Protein 4F82 (pdb70)

B-factor: mean 14.35, std 8.06, range [0.96, 52.45]

Foldseek 3Di:
DDDADDFFDFQDKDKWWAADCDDDPPDDHGIDIDIPLVVCPPFKEKEWEAFDQPDPCCQPFAVLLQLVCQVVVVVVRHPAYEYEKLQHNVSLVVSCVVNVCPPRYTYIHPVVCGSQVVNVFWDAPVVVPRGIMGFTWMFIDDNSGTNDIGTDDPPDDDQHHPVNVSVPDDD/DAADFQDFQDKDKKWAADCDDDPVDDHGIDIDIPLVVPAQFKEKEWEAFDQPDPCVLPFAVLLQQVCQVVVVVVGHDAYEYEKLCHNVRLVVSCVVNVCPPRYTYIHPVVCGSQVVNVFWDAPVVVVRGIMGFTWMFIADNSGTNDIGTDDPPDDDQHGPVNVSVPDDD

Nearest PDB structures (foldseek):
  4f82-assembly1_B  TM=1.006E+00  e=8.987E-39  Burkholderia cenocepacia J2315
  1tp9-assembly4_D  TM=9.580E-01  e=1.481E-22  Populus trichocarpa
  3uma-assembly3_C  TM=9.576E-01  e=1.018E-19  Sinorhizobium meliloti
  2wfc-assembly1_D  TM=9.603E-01  e=5.384E-19  Arenicola marina
  2pwj-assembly2_B  TM=9.278E-01  e=1.412E-17  unclassified

CATH classification: 3.40.30.10

Sequence (340 aa):
HHHMIQVGDALPDAQLFEFIDDAREGCTLGPNACSSVRDQVAGKRVVIFGLPGAFTPTCSAQHVPGYVEHAEQLRAAGIDEIWCVSVNDAFVMGAWGRDLHTAGKVRMMADGSAAFTHALGLTQDLSARGMGIRSLRYAMVIIDGGVVKTLAVEAPGKFEVSDAASVLATLTSHMIQVGDALPDAQLFEFIDDAREGCTLGPNACSVRRDQVAGKRVVIFGLPGAFTPTCSAQHVPGYVEHAEQLRAAGIDEIWCVSVNDAFVMGAWGRDLHTAGKVRMMADGSAAFTHALGLTQDLSARGMGIRSLRYAMVIIDGGVVKTLAVEAPGKFEVSDAASVLATLTS

Solvent-accessible surface area: 14561 Å² total; per-residue (Å²): 134,115,150,88,12,116,92,51,50,64,1,34,82,16,102,0,23,22,50,7,89,70,95,121,109,90,46,97,125,6,46,25,53,21,29,1,94,109,48,2,66,84,52,46,0,0,0,0,0,0,15,0,0,32,12,84,54,1,25,81,104,1,0,28,17,0,28,132,41,1,79,94,0,124,96,56,39,2,68,35,4,0,0,0,0,13,10,1,4,42,0,0,10,9,3,4,127,93,35,141,6,91,79,95,5,50,12,0,1,2,11,36,6,51,0,0,65,33,0,17,0,41,35,95,13,47,92,140,7,7,6,78,16,0,19,30,0,3,1,4,0,48,62,6,44,1,105,43,42,24,45,7,60,102,85,128,51,77,65,0,33,2,54,33,8,52,86,79,37,97,171,141,93,15,118,95,52,53,66,1,32,78,17,96,0,22,23,47,7,81,77,96,130,105,92,42,93,134,7,49,24,56,24,29,0,96,105,47,1,64,84,54,49,0,0,0,0,0,0,16,0,0,33,13,84,50,1,24,77,106,1,0,30,18,0,24,131,40,0,139,92,0,86,94,58,38,3,80,37,2,0,0,0,0,13,9,2,4,38,0,0,6,8,3,6,117,90,39,145,5,89,75,85,5,51,11,0,2,3,13,38,13,51,0,0,135,53,0,25,0,43,34,97,14,48,93,142,6,10,8,89,14,0,22,30,0,3,0,7,0,49,57,3,45,1,104,50,44,28,46,7,59,101,82,111,51,127,62,0,32,2,52,37,8,49,81,83,37,97,170

Secondary structure (DSSP, 8-state):
--PPP-TTPBPPP-EEEEEE-S--TT--SEEEEEEHHHHHTT-EEEEEEES-TT-HHIIIIIHHHHHHHHHHHHHTT--EEEEEESS-HHHHHHHHHHTT-TTTSEEEE-TT-HHHHHHT-EEE-GGGT--EEEPPEEEEEETTEEEEEEEPPTT--SSSSHHHHHHT---/----TTPBPPP-EEEEEE-S--TT--SEEEEEEHHHHHTT-EEEEEEES-TT-HHIIIIIHHHHHHHHHHHHHTT--EEEEEESS-HHHHHHHHHHHT-TTT-EEEE-TT-HHHHHTT-EEE-GGGT--EEEPPEEEEEETTEEEEEEEPPTT--SSSSHHHHHHT---

Structure (mmCIF, N/CA/C/O backbone):
data_4F82
#
_entry.id   4F82
#
_cell.length_a   37.650
_cell.length_b   61.970
_cell.length_c   69.810
_cell.angle_alpha   90.000
_cell.angle_beta   98.850
_cell.angle_gamma   90.000
#
_symmetry.space_group_name_H-M   'P 1 21 1'
#
loop_
_entity.id
_entity.type
_entity.pdbx_description
1 polymer 'Thioredoxin Reductase'
2 water water
#
loop_
_atom_site.group_PDB
_atom_site.id
_atom_site.type_symbol
_atom_site.label_atom_id
_atom_site.label_alt_id
_atom_site.label_comp_id
_atom_site.label_asym_id
_atom_site.label_entity_id
_atom_site.label_seq_id
_atom_site.pdbx_PDB_ins_code
_atom_site.Cartn_x
_atom_site.Cartn_y
_atom_site.Cartn_z
_atom_site.occupancy
_atom_site.B_iso_or_equiv
_atom_site.auth_seq_id
_atom_site.auth_comp_id
_atom_site.auth_asym_id
_atom_site.auth_atom_id
_atom_site.pdbx_PDB_model_num
ATOM 1 N N . HIS A 1 6 ? 14.145 0.711 -16.557 1.00 33.41 -2 HIS A N 1
ATOM 2 C CA . HIS A 1 6 ? 14.198 1.576 -17.744 1.00 36.19 -2 HIS A CA 1
ATOM 3 C C . HIS A 1 6 ? 14.472 3.061 -17.420 1.00 34.54 -2 HIS A C 1
ATOM 4 O O . HIS A 1 6 ? 15.414 3.631 -17.967 1.00 35.03 -2 HIS A O 1
ATOM 6 N N . HIS A 1 7 ? 13.660 3.689 -16.562 1.00 19.57 -1 HIS A N 1
ATOM 7 C CA . HIS A 1 7 ? 13.980 5.040 -16.048 1.00 21.46 -1 HIS A CA 1
ATOM 8 C C . HIS A 1 7 ? 14.280 5.039 -14.557 1.00 20.83 -1 HIS A C 1
ATOM 9 O O . HIS A 1 7 ? 13.702 4.240 -13.810 1.00 20.08 -1 HIS A O 1
ATOM 16 N N . HIS A 1 8 ? 15.145 5.948 -14.107 1.00 14.14 0 HIS A N 1
ATOM 17 C CA . HIS A 1 8 ? 15.407 6.032 -12.681 1.00 12.58 0 HIS A CA 1
ATOM 18 C C . HIS A 1 8 ? 14.129 6.528 -11.992 1.00 11.87 0 HIS A C 1
ATOM 19 O O . HIS A 1 8 ? 13.281 7.172 -12.627 1.00 12.38 0 HIS A O 1
ATOM 26 N N . MET A 1 9 ? 13.990 6.217 -10.708 1.00 11.25 1 MET A N 1
ATOM 27 C CA . MET A 1 9 ? 12.788 6.559 -9.963 1.00 11.17 1 MET A CA 1
ATOM 28 C C . MET A 1 9 ? 12.647 8.060 -9.701 1.00 10.69 1 MET A C 1
ATOM 29 O O . MET A 1 9 ? 13.606 8.724 -9.308 1.00 12.63 1 MET A O 1
ATOM 34 N N . ILE A 1 10 ? 11.431 8.577 -9.900 1.00 16.34 2 ILE A N 1
ATOM 35 C CA . ILE A 1 10 ? 11.134 9.983 -9.654 1.00 11.42 2 ILE A CA 1
ATOM 36 C C . ILE A 1 10 ? 11.442 10.308 -8.199 1.00 11.09 2 ILE A C 1
ATOM 37 O O . ILE A 1 10 ? 11.428 9.417 -7.345 1.00 11.21 2 ILE A O 1
ATOM 42 N N . GLN A 1 11 ? 11.750 11.574 -7.927 1.00 10.42 3 GLN A N 1
ATOM 43 C CA . GLN A 1 11 ? 12.114 12.046 -6.579 1.00 12.37 3 GLN A CA 1
ATOM 44 C C . GLN A 1 11 ? 11.377 13.325 -6.219 1.00 14.56 3 GLN A C 1
ATOM 45 O O . GLN A 1 11 ? 10.926 14.052 -7.096 1.00 9.52 3 GLN A O 1
ATOM 51 N N . VAL A 1 12 ? 11.263 13.591 -4.919 1.00 14.42 4 VAL A N 1
ATOM 52 C CA . VAL A 1 12 ? 10.740 14.862 -4.441 1.00 15.51 4 VAL A CA 1
ATOM 53 C C . VAL A 1 12 ? 11.502 15.995 -5.150 1.00 15.73 4 VAL A C 1
ATOM 54 O O . VAL A 1 12 ? 12.728 15.925 -5.294 1.00 10.85 4 VAL A O 1
ATOM 58 N N . GLY A 1 13 ? 10.772 16.995 -5.648 1.00 16.98 5 GLY A N 1
ATOM 59 C CA . GLY A 1 13 ? 11.388 18.136 -6.298 1.00 13.50 5 GLY A CA 1
ATOM 60 C C . GLY A 1 13 ? 11.414 18.028 -7.819 1.00 10.69 5 GLY A C 1
ATOM 61 O O . GLY A 1 13 ? 11.610 19.016 -8.498 1.00 11.43 5 GLY A O 1
ATOM 62 N N . ASP A 1 14 ? 11.219 16.835 -8.350 1.00 10.27 6 ASP A N 1
ATOM 63 C CA . ASP A 1 14 ? 11.251 16.613 -9.806 1.00 10.26 6 ASP A CA 1
ATOM 64 C C . ASP A 1 14 ? 10.000 17.177 -10.458 1.00 12.49 6 ASP A C 1
ATOM 65 O O . ASP A 1 14 ? 8.928 17.133 -9.869 1.00 9.42 6 ASP A O 1
ATOM 70 N N . ALA A 1 15 ? 10.127 17.676 -11.686 1.00 12.78 7 ALA A N 1
ATOM 71 C CA . ALA A 1 15 ? 8.952 17.934 -12.526 1.00 16.13 7 ALA A CA 1
ATOM 72 C C . ALA A 1 15 ? 8.250 16.614 -12.871 1.00 13.93 7 ALA A C 1
ATOM 73 O O . ALA A 1 15 ? 8.900 15.622 -13.213 1.00 14.84 7 ALA A O 1
ATOM 75 N N . LEU A 1 16 ? 6.924 16.584 -12.791 1.00 13.14 8 LEU A N 1
ATOM 76 C CA . LEU A 1 16 ? 6.168 15.412 -13.240 1.00 14.08 8 LEU A CA 1
ATOM 77 C C . LEU A 1 16 ? 6.348 15.223 -14.764 1.00 13.68 8 LEU A C 1
ATOM 78 O O . LEU A 1 16 ? 6.184 16.184 -15.536 1.00 16.14 8 LEU A O 1
ATOM 83 N N . PRO A 1 17 ? 6.730 14.010 -15.213 1.00 13.86 9 PRO A N 1
ATOM 84 C CA . PRO A 1 17 ? 6.848 13.794 -16.668 1.00 14.86 9 PRO A CA 1
ATOM 85 C C . PRO A 1 17 ? 5.491 13.791 -17.363 1.00 15.37 9 PRO A C 1
ATOM 86 O O . PRO A 1 17 ? 4.460 13.501 -16.722 1.00 12.40 9 PRO A O 1
ATOM 90 N N . ASP A 1 18 ? 5.467 14.156 -18.644 1.00 14.97 10 ASP A N 1
ATOM 91 C CA . ASP A 1 18 ? 4.204 14.096 -19.381 1.00 15.92 10 ASP A CA 1
ATOM 92 C C . ASP A 1 18 ? 3.998 12.651 -19.781 1.00 14.20 10 ASP A C 1
ATOM 93 O O . ASP A 1 18 ? 4.976 11.899 -19.871 1.00 10.74 10 ASP A O 1
ATOM 98 N N . ALA A 1 19 ? 2.733 12.281 -19.991 1.00 9.23 11 ALA A N 1
ATOM 99 C CA . ALA A 1 19 ? 2.338 10.988 -20.569 1.00 7.88 11 ALA A CA 1
ATOM 100 C C . ALA A 1 19 ? 0.897 11.100 -21.008 1.00 6.69 11 ALA A C 1
ATOM 101 O O . ALA A 1 19 ? 0.200 12.050 -20.632 1.00 8.20 11 ALA A O 1
ATOM 103 N N . GLN A 1 20 ? 0.430 10.146 -21.819 1.00 6.52 12 GLN A N 1
ATOM 104 C CA . GLN A 1 20 ? -0.969 10.146 -22.183 1.00 7.85 12 GLN A CA 1
ATOM 105 C C . GLN A 1 20 ? -1.733 9.128 -21.340 1.00 9.30 12 GLN A C 1
ATOM 106 O O . GLN A 1 20 ? -1.432 7.934 -21.347 1.00 10.70 12 GLN A O 1
ATOM 112 N N . LEU A 1 21 ? -2.737 9.615 -20.620 1.00 6.69 13 LEU A N 1
ATOM 113 C CA . LEU A 1 21 ? -3.586 8.754 -19.811 1.00 5.70 13 LEU A CA 1
ATOM 114 C C . LEU A 1 21 ? -4.981 8.805 -20.421 1.00 7.41 13 LEU A C 1
ATOM 115 O O . LEU A 1 21 ? -5.274 9.687 -21.222 1.00 13.09 13 LEU A O 1
ATOM 120 N N . PHE A 1 22 ? -5.825 7.855 -20.054 1.00 7.39 14 PHE A N 1
ATOM 121 C CA . PHE A 1 22 ? -7.229 7.860 -20.454 1.00 7.07 14 PHE A CA 1
ATOM 122 C C . PHE A 1 22 ? -8.150 7.767 -19.229 1.00 6.57 14 PHE A C 1
ATOM 123 O O . PHE A 1 22 ? -7.922 6.971 -18.288 1.00 5.73 14 PHE A O 1
ATOM 131 N N . GLU A 1 23 ? -9.231 8.539 -19.264 1.00 8.71 15 GLU A N 1
ATOM 132 C CA . GLU A 1 23 ? -10.297 8.427 -18.252 1.00 8.00 15 GLU A CA 1
ATOM 133 C C . GLU A 1 23 ? -11.619 8.131 -18.932 1.00 12.09 15 GLU A C 1
ATOM 134 O O . GLU A 1 23 ? -11.989 8.776 -19.929 1.00 7.25 15 GLU A O 1
ATOM 140 N N . PHE A 1 24 ? -12.333 7.135 -18.404 1.00 10.76 16 PHE A N 1
ATOM 141 C CA . PHE A 1 24 ? -13.597 6.733 -19.000 1.00 12.65 16 PHE A CA 1
ATOM 142 C C . PHE A 1 24 ? -14.655 7.713 -18.517 1.00 12.23 16 PHE A C 1
ATOM 143 O O . PHE A 1 24 ? -14.803 7.901 -17.306 1.00 8.14 16 PHE A O 1
ATOM 151 N N . ILE A 1 25 ? -15.367 8.358 -19.445 1.00 8.51 17 ILE A N 1
ATOM 152 C CA . ILE A 1 25 ? -16.327 9.388 -19.086 1.00 17.88 17 ILE A CA 1
ATOM 153 C C . ILE A 1 25 ? -17.718 8.930 -19.529 1.00 18.66 17 ILE A C 1
ATOM 154 O O . ILE A 1 25 ? -17.945 8.754 -20.723 1.00 22.43 17 ILE A O 1
ATOM 159 N N . ASP A 1 26 ? -18.650 8.729 -18.606 1.00 24.62 18 ASP A N 1
ATOM 160 C CA . ASP A 1 26 ? -19.933 8.144 -19.009 1.00 29.00 18 ASP A CA 1
ATOM 161 C C . ASP A 1 26 ? -21.089 9.152 -19.134 1.00 34.94 18 ASP A C 1
ATOM 162 O O . ASP A 1 26 ? -22.085 8.879 -19.798 1.00 38.78 18 ASP A O 1
ATOM 167 N N . ASP A 1 27 ? -20.969 10.302 -18.484 1.00 35.22 19 ASP A N 1
ATOM 168 C CA . ASP A 1 27 ? -21.959 11.360 -18.667 1.00 37.46 19 ASP A CA 1
ATOM 169 C C . ASP A 1 27 ? -21.541 12.175 -19.896 1.00 38.65 19 ASP A C 1
ATOM 170 O O . ASP A 1 27 ? -20.390 12.107 -20.335 1.00 37.82 19 ASP A O 1
ATOM 175 N N . ALA A 1 28 ? -22.470 12.912 -20.488 1.00 37.64 20 ALA A N 1
ATOM 176 C CA . ALA A 1 28 ? -22.082 13.810 -21.553 1.00 34.68 20 ALA A CA 1
ATOM 177 C C . ALA A 1 28 ? -21.432 15.014 -20.885 1.00 32.74 20 ALA A C 1
ATOM 178 O O . ALA A 1 28 ? -21.945 15.509 -19.884 1.00 39.18 20 ALA A O 1
ATOM 180 N N . ARG A 1 29 ? -20.291 15.460 -21.401 1.00 26.04 21 ARG A N 1
ATOM 181 C CA . ARG A 1 29 ? -19.729 16.756 -20.986 1.00 31.08 21 ARG A CA 1
ATOM 182 C C . ARG A 1 29 ? -18.932 17.450 -22.094 1.00 29.44 21 ARG A C 1
ATOM 183 O O . ARG A 1 29 ? -18.293 16.799 -22.920 1.00 20.59 21 ARG A O 1
ATOM 191 N N . GLU A 1 30 ? -18.994 18.780 -22.135 1.00 33.07 22 GLU A N 1
ATOM 192 C CA . GLU A 1 30 ? -18.313 19.534 -23.188 1.00 28.39 22 GLU A CA 1
ATOM 193 C C . GLU A 1 30 ? -16.806 19.222 -23.195 1.00 27.83 22 GLU A C 1
ATOM 194 O O . GLU A 1 30 ? -16.173 19.060 -22.140 1.00 29.49 22 GLU A O 1
ATOM 196 N N . GLY A 1 31 ? -16.239 19.109 -24.392 1.00 24.88 23 GLY A N 1
ATOM 197 C CA . GLY A 1 31 ? -14.829 18.812 -24.520 1.00 19.95 23 GLY A CA 1
ATOM 198 C C . GLY A 1 31 ? -14.560 17.333 -24.401 1.00 17.14 23 GLY A C 1
ATOM 199 O O . GLY A 1 31 ? -13.423 16.916 -24.603 1.00 18.40 23 GLY A O 1
ATOM 200 N N . CYS A 1 32 ? -15.586 16.546 -24.053 1.00 17.45 24 CYS A N 1
ATOM 201 C CA . CYS A 1 32 ? -15.423 15.085 -23.925 1.00 16.37 24 CYS A CA 1
ATOM 202 C C . CYS A 1 32 ? -16.360 14.271 -24.789 1.00 15.98 24 CYS A C 1
ATOM 203 O O . CYS A 1 32 ? -17.410 14.739 -25.217 1.00 27.63 24 CYS A O 1
ATOM 206 N N . THR A 1 33 ? -15.990 13.016 -24.985 1.00 12.65 25 THR A N 1
ATOM 207 C CA . THR A 1 33 ? -16.845 12.057 -25.662 1.00 12.88 25 THR A CA 1
ATOM 208 C C . THR A 1 33 ? -17.206 10.918 -24.691 1.00 12.22 25 THR A C 1
ATOM 209 O O . THR A 1 33 ? -16.625 10.816 -23.595 1.00 12.00 25 THR A O 1
ATOM 213 N N . LEU A 1 34 ? -18.151 10.058 -25.069 1.00 12.45 26 LEU A N 1
ATOM 214 C CA . LEU A 1 34 ? -18.540 8.978 -24.164 1.00 14.30 26 LEU A CA 1
ATOM 215 C C . LEU A 1 34 ? -17.515 7.856 -24.224 1.00 12.91 26 LEU A C 1
ATOM 216 O O . LEU A 1 34 ? -17.062 7.453 -25.312 1.00 16.32 26 LEU A O 1
ATOM 221 N N . GLY A 1 35 ? -17.111 7.379 -23.057 1.00 13.21 27 GLY A N 1
ATOM 222 C CA . GLY A 1 35 ? -16.113 6.327 -22.983 1.00 13.57 27 GLY A CA 1
ATOM 223 C C . GLY A 1 35 ? -14.743 6.906 -22.723 1.00 10.90 27 GLY A C 1
ATOM 224 O O . GLY A 1 35 ? -14.619 7.953 -22.057 1.00 14.20 27 GLY A O 1
ATOM 225 N N . PRO A 1 36 ? -13.703 6.237 -23.239 1.00 9.85 28 PRO A N 1
ATOM 226 C CA . PRO A 1 36 ? -12.324 6.643 -22.952 1.00 10.43 28 PRO A CA 1
ATOM 227 C C . PRO A 1 36 ? -11.947 7.992 -23.582 1.00 10.60 28 PRO A C 1
ATOM 228 O O . PRO A 1 36 ? -12.234 8.263 -24.758 1.00 10.12 28 PRO A O 1
ATOM 232 N N . ASN A 1 37 ? -11.361 8.860 -22.766 1.00 11.71 29 ASN A N 1
ATOM 233 C CA . ASN A 1 37 ? -10.878 10.151 -23.230 1.00 11.59 29 ASN A CA 1
ATOM 234 C C . ASN A 1 37 ? -9.387 10.271 -22.936 1.00 9.45 29 ASN A C 1
ATOM 235 O O . ASN A 1 37 ? -8.970 10.122 -21.790 1.00 9.87 29 ASN A O 1
ATOM 240 N N . ALA A 1 38 ? -8.580 10.572 -23.950 1.00 9.86 30 ALA A N 1
ATOM 241 C CA . ALA A 1 38 ? -7.130 10.738 -23.741 1.00 9.72 30 ALA A CA 1
ATOM 242 C C . ALA A 1 38 ? -6.867 12.093 -23.103 1.00 12.47 30 ALA A C 1
ATOM 243 O O . ALA A 1 38 ? -7.552 13.053 -23.415 1.00 12.71 30 ALA A O 1
ATOM 245 N N . CYS A 1 39 ? -5.868 12.185 -22.228 1.00 13.38 31 CYS A N 1
ATOM 246 C CA . CYS A 1 39 ? -5.493 13.488 -21.712 1.00 17.77 31 CYS A CA 1
ATOM 247 C C . CYS A 1 39 ? -4.031 13.454 -21.314 1.00 16.07 31 CYS A C 1
ATOM 248 O O . CYS A 1 39 ? -3.493 12.399 -21.007 1.00 16.61 31 CYS A O 1
ATOM 251 N N . SER A 1 40 ? -3.415 14.632 -21.348 1.00 12.82 32 SER A N 1
ATOM 252 C CA A SER A 1 40 ? -1.991 14.815 -21.055 0.73 13.05 32 SER A CA 1
ATOM 253 C CA B SER A 1 40 ? -1.999 14.779 -21.054 0.27 12.97 32 SER A CA 1
ATOM 254 C C . SER A 1 40 ? -1.819 14.996 -19.554 1.00 12.27 32 SER A C 1
ATOM 255 O O . SER A 1 40 ? -2.561 15.758 -18.939 1.00 12.67 32 SER A O 1
ATOM 260 N N . VAL A 1 41 ? -0.851 14.302 -18.959 1.00 11.54 33 VAL A N 1
ATOM 261 C CA . VAL A 1 41 ? -0.598 14.460 -17.521 1.00 11.40 33 VAL A CA 1
ATOM 262 C C . VAL A 1 41 ? -0.238 15.922 -17.179 1.00 12.25 33 VAL A C 1
ATOM 263 O O . VAL A 1 41 ? -0.791 16.515 -16.241 1.00 11.75 33 VAL A O 1
ATOM 267 N N . ARG A 1 42 ? 0.696 16.507 -17.922 1.00 9.91 34 ARG A N 1
ATOM 268 C CA . ARG A 1 42 ? 1.148 17.825 -17.552 1.00 12.89 34 ARG A CA 1
ATOM 269 C C . ARG A 1 42 ? 0.022 18.816 -17.807 1.00 10.73 34 ARG A C 1
ATOM 270 O O . ARG A 1 42 ? -0.235 19.681 -16.965 1.00 13.89 34 ARG A O 1
ATOM 278 N N . ASP A 1 43 ? -0.705 18.652 -18.910 1.00 10.94 35 ASP A N 1
ATOM 279 C CA . ASP A 1 43 ? -1.878 19.515 -19.154 1.00 21.78 35 ASP A CA 1
ATOM 280 C C . ASP A 1 43 ? -2.966 19.489 -18.060 1.00 16.63 35 ASP A C 1
ATOM 281 O O . ASP A 1 43 ? -3.537 20.525 -17.729 1.00 15.47 35 ASP A O 1
ATOM 286 N N . GLN A 1 44 ? -3.236 18.313 -17.512 1.00 10.16 36 GLN A N 1
ATOM 287 C CA . GLN A 1 44 ? -4.261 18.119 -16.487 1.00 16.01 36 GLN A CA 1
ATOM 288 C C . GLN A 1 44 ? -3.819 18.507 -15.069 1.00 14.71 36 GLN A C 1
ATOM 289 O O . GLN A 1 44 ? -4.678 18.689 -14.212 1.00 13.91 36 GLN A O 1
ATOM 295 N N . VAL A 1 45 ? -2.514 18.566 -14.800 1.00 9.56 37 VAL A N 1
ATOM 296 C CA . VAL A 1 45 ? -2.035 19.020 -13.485 1.00 9.48 37 VAL A CA 1
ATOM 297 C C . VAL A 1 45 ? -1.679 20.490 -13.516 1.00 16.51 37 VAL A C 1
ATOM 298 O O . VAL A 1 45 ? -1.482 21.117 -12.457 1.00 17.50 37 VAL A O 1
ATOM 302 N N . ALA A 1 46 ? -1.624 21.075 -14.711 1.00 10.75 38 ALA A N 1
ATOM 303 C CA . ALA A 1 46 ? -1.287 22.500 -14.772 1.00 11.53 38 ALA A CA 1
ATOM 304 C C . ALA A 1 46 ? -2.230 23.352 -13.921 1.00 15.20 38 ALA A C 1
ATOM 305 O O . ALA A 1 46 ? -3.461 23.280 -14.072 1.00 15.30 38 ALA A O 1
ATOM 307 N N . GLY A 1 47 ? -1.635 24.124 -13.006 1.00 13.07 39 GLY A N 1
ATOM 308 C CA . GLY A 1 47 ? -2.344 25.082 -12.177 1.00 13.12 39 GLY A CA 1
ATOM 309 C C . GLY A 1 47 ? -3.196 24.463 -11.082 1.00 14.07 39 GLY A C 1
ATOM 310 O O . GLY A 1 47 ? -4.054 25.162 -10.515 1.00 16.11 39 GLY A O 1
ATOM 311 N N . LYS A 1 48 ? -2.962 23.180 -10.783 1.00 12.30 40 LYS A N 1
ATOM 312 C CA . LYS A 1 48 ? -3.708 22.465 -9.754 1.00 10.54 40 LYS A CA 1
ATOM 313 C C . LYS A 1 48 ? -2.823 21.891 -8.677 1.00 11.66 40 LYS A C 1
ATOM 314 O O . LYS A 1 48 ? -1.601 21.712 -8.872 1.00 10.96 40 LYS A O 1
ATOM 320 N N . ARG A 1 49 ? -3.443 21.583 -7.540 1.00 9.89 41 ARG A N 1
ATOM 321 C CA . ARG A 1 49 ? -2.772 20.812 -6.526 1.00 9.47 41 ARG A CA 1
ATOM 322 C C . ARG A 1 49 ? -3.453 19.421 -6.519 1.00 8.86 41 ARG A C 1
ATOM 323 O O . ARG A 1 49 ? -4.651 19.324 -6.263 1.00 8.87 41 ARG A O 1
ATOM 331 N N . VAL A 1 50 ? -2.683 18.371 -6.842 1.00 8.42 42 VAL A N 1
ATOM 332 C CA . VAL A 1 50 ? -3.223 17.036 -7.182 1.00 7.92 42 VAL A CA 1
ATOM 333 C C . VAL A 1 50 ? -2.577 15.928 -6.343 1.00 18.71 42 VAL A C 1
ATOM 334 O O . VAL A 1 50 ? -1.364 15.850 -6.257 1.00 7.54 42 VAL A O 1
ATOM 338 N N . VAL A 1 51 ? -3.382 15.077 -5.725 1.00 7.26 43 VAL A N 1
ATOM 339 C CA . VAL A 1 51 ? -2.848 13.855 -5.142 1.00 6.92 43 VAL A CA 1
ATOM 340 C C . VAL A 1 51 ? -2.971 12.747 -6.164 1.00 6.61 43 VAL A C 1
ATOM 341 O O . VAL A 1 51 ? -4.067 12.509 -6.678 1.00 11.52 43 VAL A O 1
ATOM 345 N N . ILE A 1 52 ? -1.866 12.066 -6.462 1.00 6.48 44 ILE A N 1
ATOM 346 C CA . ILE A 1 52 ? -1.908 10.884 -7.326 1.00 7.86 44 ILE A CA 1
ATOM 347 C C . ILE A 1 52 ? -1.495 9.670 -6.530 1.00 6.91 44 ILE A C 1
ATOM 348 O O . ILE A 1 52 ? -0.397 9.668 -5.947 1.00 8.57 44 ILE A O 1
ATOM 353 N N . PHE A 1 53 ? -2.364 8.649 -6.461 1.00 5.85 45 PHE A N 1
ATOM 354 C CA . PHE A 1 53 ? -1.921 7.383 -5.873 1.00 5.75 45 PHE A CA 1
ATOM 355 C C . PHE A 1 53 ? -1.986 6.311 -6.978 1.00 6.97 45 PHE A C 1
ATOM 356 O O . PHE A 1 53 ? -2.962 6.238 -7.734 1.00 6.55 45 PHE A O 1
ATOM 364 N N . GLY A 1 54 ? -0.884 5.585 -7.140 1.00 8.13 46 GLY A N 1
ATOM 365 C CA . GLY A 1 54 ? -0.809 4.531 -8.118 1.00 10.02 46 GLY A CA 1
ATOM 366 C C . GLY A 1 54 ? -0.896 3.214 -7.369 1.00 8.47 46 GLY A C 1
ATOM 367 O O . GLY A 1 54 ? -0.488 3.098 -6.205 1.00 7.48 46 GLY A O 1
ATOM 368 N N . LEU A 1 55 ? -1.407 2.199 -8.041 1.00 8.76 47 LEU A N 1
ATOM 369 C CA . LEU A 1 55 ? -1.537 0.885 -7.391 1.00 6.59 47 LEU A CA 1
ATOM 370 C C . LEU A 1 55 ? -1.443 -0.188 -8.488 1.00 5.79 47 LEU A C 1
ATOM 371 O O . LEU A 1 55 ? -1.527 0.138 -9.681 1.00 8.84 47 LEU A O 1
ATOM 376 N N . PRO A 1 56 ? -1.237 -1.459 -8.101 1.00 5.98 48 PRO A N 1
ATOM 377 C CA . PRO A 1 56 ? -0.944 -2.525 -9.064 1.00 6.18 48 PRO A CA 1
ATOM 378 C C . PRO A 1 56 ? -2.068 -2.979 -10.013 1.00 6.12 48 PRO A C 1
ATOM 379 O O . PRO A 1 56 ? -1.746 -3.428 -11.112 1.00 6.29 48 PRO A O 1
ATOM 383 N N . GLY A 1 57 ? -3.335 -2.920 -9.606 1.00 9.64 49 GLY A N 1
ATOM 384 C CA . GLY A 1 57 ? -4.366 -3.327 -10.539 1.00 6.01 49 GLY A CA 1
ATOM 385 C C . GLY A 1 57 ? -5.807 -3.129 -10.116 1.00 9.84 49 GLY A C 1
ATOM 386 O O . GLY A 1 57 ? -6.182 -3.412 -8.955 1.00 9.16 49 GLY A O 1
ATOM 387 N N . ALA A 1 58 ? -6.631 -2.688 -11.073 1.00 5.90 50 ALA A N 1
ATOM 388 C CA . ALA A 1 58 ? -8.077 -2.647 -10.849 1.00 5.96 50 ALA A CA 1
ATOM 389 C C . ALA A 1 58 ? -8.591 -4.040 -10.459 1.00 9.90 50 ALA A C 1
ATOM 390 O O . ALA A 1 58 ? -8.056 -5.069 -10.910 1.00 6.37 50 ALA A O 1
ATOM 392 N N . PHE A 1 59 ? -9.638 -4.057 -9.626 1.00 9.60 51 PHE A N 1
ATOM 393 C CA . PHE A 1 59 ? -10.316 -5.274 -9.182 1.00 8.33 51 PHE A CA 1
ATOM 394 C C . PHE A 1 59 ? -9.528 -6.216 -8.255 1.00 6.82 51 PHE A C 1
ATOM 395 O O . PHE A 1 59 ? -9.988 -7.311 -7.965 1.00 7.17 51 PHE A O 1
ATOM 403 N N . THR A 1 60 ? -8.348 -5.805 -7.801 1.00 11.06 52 THR A N 1
ATOM 404 C CA . THR A 1 60 ? -7.552 -6.646 -6.893 1.00 6.86 52 THR A CA 1
ATOM 405 C C . THR A 1 60 ? -7.876 -6.322 -5.418 1.00 9.45 52 THR A C 1
ATOM 406 O O . THR A 1 60 ? -8.424 -5.259 -5.112 1.00 6.79 52 THR A O 1
ATOM 410 N N . PRO A 1 61 ? -7.564 -7.252 -4.501 1.00 7.33 53 PRO A N 1
ATOM 411 C CA . PRO A 1 61 ? -8.206 -7.105 -3.194 1.00 7.57 53 PRO A CA 1
ATOM 412 C C . PRO A 1 61 ? -7.792 -5.911 -2.349 1.00 7.38 53 PRO A C 1
ATOM 413 O O . PRO A 1 61 ? -8.675 -5.245 -1.809 1.00 8.69 53 PRO A O 1
ATOM 417 N N . THR A 1 62 ? -6.50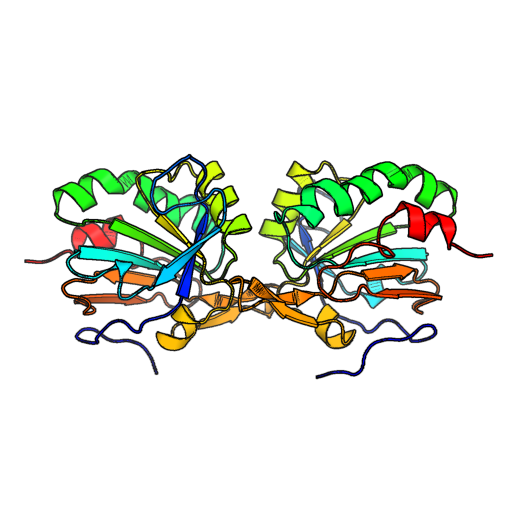4 -5.607 -2.231 1.00 9.43 54 THR A N 1
ATOM 418 C CA . THR A 1 62 ? -6.165 -4.532 -1.287 1.00 9.76 54 THR A CA 1
ATOM 419 C C . THR A 1 62 ? -6.492 -3.195 -1.941 1.00 11.98 54 THR A C 1
ATOM 420 O O . THR A 1 62 ? -7.069 -2.284 -1.312 1.00 8.98 54 THR A O 1
ATOM 424 N N . CYS A 1 63 ? -6.132 -3.090 -3.218 1.00 6.48 55 CYS A N 1
ATOM 425 C CA . CYS A 1 63 ? -6.580 -1.977 -4.060 1.00 6.17 55 CYS A CA 1
ATOM 426 C C . CYS A 1 63 ? -8.069 -1.650 -3.934 1.00 7.72 55 CYS A C 1
ATOM 427 O O . CYS A 1 63 ? -8.444 -0.483 -3.803 1.00 9.12 55 CYS A O 1
ATOM 430 N N . SER A 1 64 ? -8.908 -2.670 -3.989 1.00 6.51 56 SER A N 1
ATOM 431 C CA . SER A 1 64 ? -10.357 -2.499 -4.021 1.00 9.12 56 SER A CA 1
ATOM 432 C C . SER A 1 64 ? -11.014 -2.298 -2.649 1.00 9.22 56 SER A C 1
ATOM 433 O O . SER A 1 64 ? -11.934 -1.474 -2.516 1.00 11.10 56 SER A O 1
ATOM 436 N N . ALA A 1 65 ? -10.589 -3.079 -1.659 1.00 8.18 57 ALA A N 1
ATOM 437 C CA . ALA A 1 65 ? -11.214 -3.088 -0.326 1.00 7.74 57 ALA A CA 1
ATOM 438 C C . ALA A 1 65 ? -10.723 -1.928 0.552 1.00 7.69 57 ALA A C 1
ATOM 439 O O . ALA A 1 65 ? -11.426 -1.436 1.435 1.00 11.78 57 ALA A O 1
ATOM 441 N N . GLN A 1 66 ? -9.479 -1.522 0.314 1.00 7.56 58 GLN A N 1
ATOM 442 C CA . GLN A 1 66 ? -8.786 -0.592 1.207 1.00 8.01 58 GLN A CA 1
ATOM 443 C C . GLN A 1 66 ? -8.285 0.695 0.535 1.00 10.51 58 GLN A C 1
ATOM 444 O O . GLN A 1 66 ? -8.574 1.811 0.992 1.00 7.02 58 GLN A O 1
ATOM 450 N N . HIS A 1 67 ? -7.472 0.542 -0.500 1.00 11.61 59 HIS A N 1
ATOM 451 C CA . HIS A 1 67 ? -6.750 1.690 -1.046 1.00 9.65 59 HIS A CA 1
ATOM 452 C C . HIS A 1 67 ? -7.639 2.776 -1.708 1.00 9.52 59 HIS A C 1
ATOM 453 O O . HIS A 1 67 ? -7.567 3.942 -1.299 1.00 6.29 59 HIS A O 1
ATOM 460 N N . VAL A 1 68 ? -8.475 2.408 -2.692 1.00 6.17 60 VAL A N 1
ATOM 461 C CA . VAL A 1 68 ? -9.392 3.355 -3.317 1.00 12.77 60 VAL A CA 1
ATOM 462 C C . VAL A 1 68 ? -10.487 3.838 -2.339 1.00 11.28 60 VAL A C 1
ATOM 463 O O . VAL A 1 68 ? -10.807 5.046 -2.304 1.00 6.69 60 VAL A O 1
ATOM 467 N N . PRO A 1 69 ? -11.054 2.925 -1.525 1.00 6.85 61 PRO A N 1
ATOM 468 C CA . PRO A 1 69 ? -12.108 3.442 -0.636 1.00 7.31 61 PRO A CA 1
ATOM 469 C C . PRO A 1 69 ? -11.605 4.464 0.398 1.00 8.37 61 PRO A C 1
ATOM 470 O O . PRO A 1 69 ? -12.336 5.412 0.685 1.00 12.55 61 PRO A O 1
ATOM 474 N N . GLY A 1 70 ? -10.381 4.317 0.905 1.00 8.34 62 GLY A N 1
ATOM 475 C CA . GLY A 1 70 ? -9.814 5.333 1.787 1.00 8.22 62 GLY A CA 1
ATOM 476 C C . GLY A 1 70 ? -9.803 6.709 1.098 1.00 9.29 62 GLY A C 1
ATOM 477 O O . GLY A 1 70 ? -10.117 7.731 1.713 1.00 11.34 62 GLY A O 1
ATOM 478 N N . TYR A 1 71 ? -9.454 6.747 -0.184 1.00 6.94 63 TYR A N 1
ATOM 479 C CA . TYR A 1 71 ? -9.490 8.046 -0.866 1.00 12.61 63 TYR A CA 1
ATOM 480 C C . TYR A 1 71 ? -10.909 8.578 -1.113 1.00 12.96 63 TYR A C 1
ATOM 481 O O . TYR A 1 71 ? -11.158 9.765 -0.938 1.00 10.56 63 TYR A O 1
ATOM 490 N N . VAL A 1 72 ? -11.837 7.707 -1.510 1.00 15.17 64 VAL A N 1
ATOM 491 C CA . VAL A 1 72 ? -13.237 8.138 -1.658 1.00 11.51 64 VAL A CA 1
ATOM 492 C C . VAL A 1 72 ? -13.712 8.669 -0.312 1.00 17.61 64 VAL A C 1
ATOM 493 O O . VAL A 1 72 ? -14.356 9.730 -0.223 1.00 15.81 64 VAL A O 1
ATOM 497 N N . GLU A 1 73 ? -13.341 7.955 0.747 1.00 12.14 65 GLU A N 1
ATOM 498 C CA . GLU A 1 73 ? -13.752 8.321 2.093 1.00 13.91 65 GLU A CA 1
ATOM 499 C C . GLU A 1 73 ? -13.157 9.645 2.567 1.00 15.15 65 GLU A C 1
ATOM 500 O O . GLU A 1 73 ? -13.839 10.431 3.250 1.00 12.38 65 GLU A O 1
ATOM 506 N N . HIS A 1 74 ? -11.903 9.902 2.182 1.00 10.45 66 HIS A N 1
ATOM 507 C CA . HIS A 1 74 ? -11.199 11.114 2.601 1.00 12.34 66 HIS A CA 1
ATOM 508 C C . HIS A 1 74 ? -11.338 12.258 1.595 1.00 12.04 66 HIS A C 1
ATOM 509 O O . HIS A 1 74 ? -10.759 13.316 1.786 1.00 12.89 66 HIS A O 1
ATOM 516 N N . ALA A 1 75 ? -12.083 12.064 0.508 1.00 12.08 67 ALA A N 1
ATOM 517 C CA . ALA A 1 75 ? -11.984 13.052 -0.560 1.00 10.75 67 ALA A CA 1
ATOM 518 C C . ALA A 1 75 ? -12.429 14.443 -0.100 1.00 13.62 67 ALA A C 1
ATOM 519 O O . ALA A 1 75 ? -11.797 15.447 -0.461 1.00 13.94 67 ALA A O 1
ATOM 521 N N . GLU A 1 76 ? -13.497 14.514 0.703 1.00 15.65 68 GLU A N 1
ATOM 522 C CA . GLU A 1 76 ? -13.952 15.810 1.253 1.00 10.95 68 GLU A CA 1
ATOM 523 C C . GLU A 1 76 ? -12.878 16.508 2.096 1.00 10.81 68 GLU A C 1
ATOM 524 O O . GLU A 1 76 ? -12.647 17.701 1.930 1.00 12.63 68 GLU A O 1
ATOM 526 N N . GLN A 1 77 ? -12.207 15.778 2.983 1.00 13.83 69 GLN A N 1
ATOM 527 C CA . GLN A 1 77 ? -11.169 16.390 3.804 1.00 15.61 69 GLN A CA 1
ATOM 528 C C . GLN A 1 77 ? -9.981 16.831 2.966 1.00 13.52 69 GLN A C 1
ATOM 529 O O . GLN A 1 77 ? -9.430 17.910 3.199 1.00 12.65 69 GLN A O 1
ATOM 535 N N 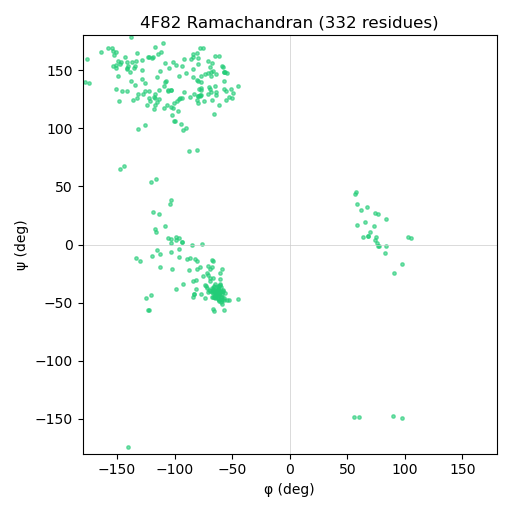. LEU A 1 78 ? -9.600 16.027 1.972 1.00 9.51 70 LEU A N 1
ATOM 536 C CA . LEU A 1 78 ? -8.448 16.413 1.137 1.00 8.08 70 LEU A CA 1
ATOM 537 C C . LEU A 1 78 ? -8.796 17.663 0.357 1.00 10.16 70 LEU A C 1
ATOM 538 O O . LEU A 1 78 ? -7.989 18.567 0.295 1.00 9.13 70 LEU A O 1
ATOM 543 N N . ARG A 1 79 ? -10.021 17.774 -0.160 1.00 9.09 71 ARG A N 1
ATOM 544 C CA . ARG A 1 79 ? -10.401 18.991 -0.882 1.00 14.29 71 ARG A CA 1
ATOM 545 C C . ARG A 1 79 ? -10.491 20.233 0.017 1.00 13.60 71 ARG A C 1
ATOM 546 O O . ARG A 1 79 ? -10.069 21.314 -0.388 1.00 12.10 71 ARG A O 1
ATOM 554 N N . ALA A 1 80 ? -10.978 20.067 1.250 1.00 14.68 72 ALA A N 1
ATOM 555 C CA . ALA A 1 80 ? -10.987 21.170 2.234 1.00 14.95 72 ALA A CA 1
ATOM 556 C C . ALA A 1 80 ? -9.569 21.656 2.522 1.00 14.90 72 ALA A C 1
ATOM 557 O O . ALA A 1 80 ? -9.388 22.816 2.856 1.00 18.82 72 ALA A O 1
ATOM 559 N N . ALA A 1 81 ? -8.581 20.767 2.416 1.00 11.49 73 ALA A N 1
ATOM 560 C CA . ALA A 1 81 ? -7.187 21.128 2.716 1.00 12.80 73 ALA A CA 1
ATOM 561 C C . ALA A 1 81 ? -6.491 21.766 1.525 1.00 9.38 73 ALA A C 1
ATOM 562 O O . ALA A 1 81 ? -5.309 22.078 1.603 1.00 14.46 73 ALA A O 1
ATOM 564 N N . GLY A 1 82 ? -7.202 21.898 0.404 1.00 9.70 74 GLY A N 1
ATOM 565 C CA . GLY A 1 82 ? -6.678 22.558 -0.787 1.00 14.60 74 GLY A CA 1
ATOM 566 C C . GLY A 1 82 ? -6.271 21.677 -1.957 1.00 12.27 74 GLY A C 1
ATOM 567 O O . GLY A 1 82 ? -5.726 22.164 -2.964 1.00 15.62 74 GLY A O 1
ATOM 568 N N . ILE A 1 83 ? -6.531 20.380 -1.858 1.00 9.04 75 ILE A N 1
ATOM 569 C CA . ILE A 1 83 ? -6.280 19.500 -3.001 1.00 7.58 75 ILE A CA 1
ATOM 570 C C . ILE A 1 83 ? -7.389 19.657 -4.030 1.00 9.50 75 ILE A C 1
ATOM 571 O O . ILE A 1 83 ? -8.577 19.532 -3.695 1.00 12.14 75 ILE A O 1
ATOM 576 N N . ASP A 1 84 ? -7.011 19.894 -5.285 1.00 8.56 76 ASP A N 1
ATOM 577 C CA . ASP A 1 84 ? -7.985 20.143 -6.350 1.00 9.90 76 ASP A CA 1
ATOM 578 C C . ASP A 1 84 ? -8.539 18.870 -6.931 1.00 8.86 76 ASP A C 1
ATOM 579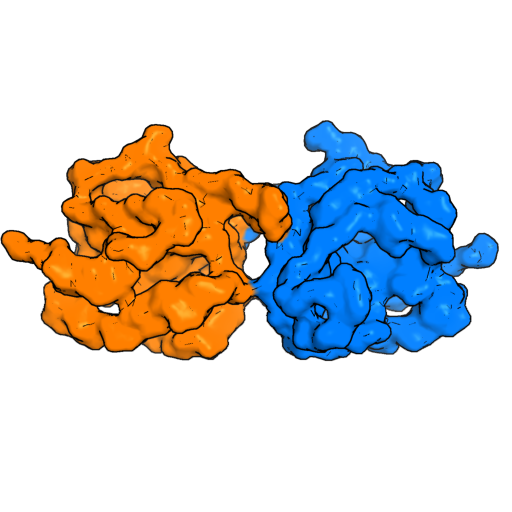 O O . ASP A 1 84 ? -9.760 18.784 -7.193 1.00 7.34 76 ASP A O 1
ATOM 584 N N . GLU A 1 85 ? -7.645 17.907 -7.151 1.00 8.40 77 GLU A N 1
ATOM 585 C CA . GLU A 1 85 ? -8.021 16.583 -7.677 1.00 10.77 77 GLU A CA 1
ATOM 586 C C . GLU A 1 85 ? -7.307 15.421 -7.017 1.00 11.58 77 GLU A C 1
ATOM 587 O O . GLU A 1 85 ? -6.131 15.527 -6.607 1.00 9.10 77 GLU A O 1
ATOM 593 N N . ILE A 1 86 ? -8.013 14.297 -6.953 1.00 5.81 78 ILE A N 1
ATOM 594 C CA . ILE A 1 86 ? -7.391 13.041 -6.508 1.00 7.99 78 ILE A CA 1
ATOM 595 C C . ILE A 1 86 ? -7.450 12.046 -7.663 1.00 6.05 78 ILE A C 1
ATOM 596 O O . ILE A 1 86 ? -8.530 11.728 -8.156 1.00 7.86 78 ILE A O 1
ATOM 601 N N . TRP A 1 87 ? -6.299 11.575 -8.127 1.00 5.04 79 TRP A N 1
ATOM 602 C CA . TRP A 1 87 ? -6.289 10.571 -9.190 1.00 4.86 79 TRP A CA 1
ATOM 603 C C . TRP A 1 87 ? -5.870 9.201 -8.678 1.00 4.67 79 TRP A C 1
ATOM 604 O O . TRP A 1 87 ? -4.972 9.075 -7.855 1.00 5.34 79 TRP A O 1
ATOM 615 N N . CYS A 1 88 ? -6.525 8.170 -9.163 1.00 6.16 80 CYS A N 1
ATOM 616 C CA . CYS A 1 88 ? -6.011 6.806 -8.989 1.00 5.59 80 CYS A CA 1
ATOM 617 C C . CYS A 1 88 ? -5.354 6.377 -10.305 1.00 4.42 80 CYS A C 1
ATOM 618 O O . CYS A 1 88 ? -6.018 6.284 -11.345 1.00 9.04 80 CYS A O 1
ATOM 621 N N . VAL A 1 89 ? -4.053 6.111 -10.278 1.00 4.39 81 VAL A N 1
ATOM 622 C CA . VAL A 1 89 ? -3.388 5.675 -11.500 1.00 4.42 81 VAL A CA 1
ATOM 623 C C . VAL A 1 89 ? -3.128 4.168 -11.474 1.00 6.92 81 VAL A C 1
ATOM 624 O O . VAL A 1 89 ? -2.674 3.630 -10.469 1.00 6.03 81 VAL A O 1
ATOM 628 N N . SER A 1 90 ? -3.448 3.458 -12.553 1.00 4.47 82 SER A N 1
ATOM 629 C CA . SER A 1 90 ? -3.124 2.039 -12.578 1.00 4.54 82 SER A CA 1
ATOM 630 C C . SER A 1 90 ? -2.785 1.655 -13.985 1.00 7.73 82 SER A C 1
ATOM 631 O O . SER A 1 90 ? -3.243 2.305 -14.941 1.00 5.44 82 SER A O 1
ATOM 634 N N . VAL A 1 91 ? -2.028 0.569 -14.119 1.00 6.44 83 VAL A N 1
ATOM 635 C CA . VAL A 1 91 ? -1.693 0.038 -15.436 1.00 5.63 83 VAL A CA 1
ATOM 636 C C . VAL A 1 91 ? -2.810 -0.904 -15.823 1.00 5.16 83 VAL A C 1
ATOM 637 O O . VAL A 1 91 ? -2.750 -2.133 -15.608 1.00 5.30 83 VAL A O 1
ATOM 641 N N . ASN A 1 92 ? -3.876 -0.279 -16.298 1.00 5.12 84 ASN A N 1
ATOM 642 C CA . ASN A 1 92 ? -5.104 -0.920 -16.761 1.00 5.26 84 ASN A CA 1
ATOM 643 C C . ASN A 1 92 ? -5.644 0.033 -17.809 1.00 7.33 84 ASN A C 1
ATOM 644 O O . ASN A 1 92 ? -5.391 1.254 -17.729 1.00 6.95 84 ASN A O 1
ATOM 649 N N . ASP A 1 93 ? -6.434 -0.481 -18.752 1.00 7.55 85 ASP A N 1
ATOM 650 C CA . ASP A 1 93 ? -7.055 0.369 -19.775 1.00 9.90 85 ASP A CA 1
ATOM 651 C C . ASP A 1 93 ? -8.292 1.115 -19.200 1.00 7.09 85 ASP A C 1
ATOM 652 O O . ASP A 1 93 ? -8.747 0.799 -18.087 1.00 5.55 85 ASP A O 1
ATOM 657 N N . ALA A 1 94 ? -8.845 2.092 -19.937 1.00 6.26 86 ALA A N 1
ATOM 658 C CA . ALA A 1 94 ? -9.959 2.882 -19.390 1.00 7.31 86 ALA A CA 1
ATOM 659 C C . ALA A 1 94 ? -11.289 2.179 -19.272 1.00 6.09 86 ALA A C 1
ATOM 660 O O . ALA A 1 94 ? -12.121 2.601 -18.490 1.00 6.08 86 ALA A O 1
ATOM 662 N N . PHE A 1 95 ? -11.542 1.139 -20.072 1.00 6.37 87 PHE A N 1
ATOM 663 C CA . PHE A 1 95 ? -12.813 0.401 -19.924 1.00 6.66 87 PHE A CA 1
ATOM 664 C C . PHE A 1 95 ? -12.874 -0.296 -18.573 1.00 7.94 87 PHE A C 1
ATOM 665 O O . PHE A 1 95 ? -13.898 -0.272 -17.878 1.00 7.38 87 PHE A O 1
ATOM 673 N N . VAL A 1 96 ? -11.776 -0.941 -18.215 1.00 6.24 88 VAL A N 1
ATOM 674 C CA . VAL A 1 96 ? -11.666 -1.599 -16.916 1.00 6.11 88 VAL A CA 1
ATOM 675 C C . VAL A 1 96 ? -11.705 -0.564 -15.757 1.00 9.62 88 VAL A C 1
ATOM 676 O O . VAL A 1 96 ? -12.462 -0.741 -14.785 1.00 6.59 88 VAL A O 1
ATOM 680 N N . MET A 1 97 ? -10.950 0.526 -15.888 1.00 10.80 89 MET A N 1
ATOM 681 C CA . MET A 1 97 ? -10.950 1.587 -14.852 1.00 5.37 89 MET A CA 1
ATOM 682 C C . MET A 1 97 ? -12.317 2.232 -14.698 1.00 5.61 89 MET A C 1
ATOM 683 O O . MET A 1 97 ? -12.739 2.522 -13.586 1.00 10.84 89 MET A O 1
ATOM 688 N N . GLY A 1 98 ? -13.014 2.416 -15.816 1.00 5.88 90 GLY A N 1
ATOM 689 C CA . GLY A 1 98 ? -14.379 2.901 -15.787 1.00 6.23 90 GLY A CA 1
ATOM 690 C C . GLY A 1 98 ? -15.326 2.009 -14.990 1.00 13.42 90 GLY A C 1
ATOM 691 O O . GLY A 1 98 ? -16.045 2.476 -14.120 1.00 6.63 90 GLY A O 1
ATOM 692 N N . ALA A 1 99 ? -15.323 0.717 -15.285 1.00 8.77 91 ALA A N 1
ATOM 693 C CA . ALA A 1 99 ? -16.183 -0.236 -14.599 1.00 10.41 91 ALA A CA 1
ATOM 694 C C . ALA A 1 99 ? -15.811 -0.322 -13.127 1.00 9.34 91 ALA A C 1
ATOM 695 O O . ALA A 1 99 ? -16.678 -0.419 -12.257 1.00 8.63 91 ALA A O 1
ATOM 697 N N . TRP A 1 100 ? -14.518 -0.332 -12.850 1.00 6.33 92 TRP A N 1
ATOM 698 C CA . TRP A 1 100 ? -14.068 -0.386 -11.464 1.00 6.76 92 TRP A CA 1
ATOM 699 C C . TRP A 1 100 ? -14.525 0.848 -10.701 1.00 8.36 92 TRP A C 1
ATOM 700 O O . TRP A 1 100 ? -15.000 0.731 -9.564 1.00 7.38 92 TRP A O 1
ATOM 711 N N . GLY A 1 101 ? -14.390 2.030 -11.316 1.00 9.87 93 GLY A N 1
ATOM 712 C CA . GLY A 1 101 ? -14.733 3.276 -10.630 1.00 6.09 93 GLY A CA 1
ATOM 713 C C . GLY A 1 101 ? -16.218 3.296 -10.287 1.00 9.44 93 GLY A C 1
ATOM 714 O O . GLY A 1 101 ? -16.607 3.761 -9.225 1.00 6.79 93 GLY A O 1
ATOM 715 N N . ARG A 1 102 ? -17.056 2.804 -11.197 1.00 8.07 94 ARG A N 1
ATOM 716 C CA . ARG A 1 102 ? -18.496 2.731 -10.945 1.00 9.54 94 ARG A CA 1
ATOM 717 C C . ARG A 1 102 ? -18.764 1.747 -9.798 1.00 12.54 94 ARG A C 1
ATOM 718 O O . ARG A 1 102 ? -19.587 2.015 -8.917 1.00 14.34 94 ARG A O 1
ATOM 726 N N . ASP A 1 103 ? -18.068 0.618 -9.786 1.00 13.63 95 ASP A N 1
ATOM 727 C CA . ASP A 1 103 ? -18.266 -0.320 -8.681 1.00 12.87 95 ASP A CA 1
ATOM 728 C C . ASP A 1 103 ? -17.895 0.348 -7.349 1.00 10.40 95 ASP A C 1
ATOM 729 O O . ASP A 1 103 ? -18.554 0.114 -6.346 1.00 9.99 95 ASP A O 1
ATOM 734 N N . LEU A 1 104 ? -16.884 1.218 -7.346 1.00 11.24 96 LEU A N 1
ATOM 735 C CA . LEU A 1 104 ? -16.391 1.811 -6.086 1.00 9.55 96 LEU A CA 1
ATOM 736 C C . LEU A 1 104 ? -16.932 3.219 -5.788 1.00 11.14 96 LEU A C 1
ATOM 737 O O . LEU A 1 104 ? -16.496 3.855 -4.819 1.00 7.28 96 LEU A O 1
ATOM 742 N N . HIS A 1 105 ? -17.878 3.711 -6.598 1.00 10.94 97 HIS A N 1
ATOM 743 C CA . HIS A 1 105 ? -18.541 5.015 -6.357 1.00 10.97 97 HIS A CA 1
ATOM 744 C C . HIS A 1 105 ? -17.610 6.206 -6.274 1.00 13.06 97 HIS A C 1
ATOM 745 O O . HIS A 1 105 ? -17.758 7.065 -5.399 1.00 11.79 97 HIS A O 1
ATOM 752 N N . THR A 1 106 ? -16.677 6.264 -7.219 1.00 6.97 98 THR A N 1
ATOM 753 C CA . THR A 1 106 ? -15.616 7.249 -7.225 1.00 10.50 98 THR A CA 1
ATOM 754 C C . THR A 1 106 ? -16.007 8.563 -7.914 1.00 10.18 98 THR A C 1
ATOM 755 O O . THR A 1 106 ? -15.285 9.561 -7.813 1.00 9.30 98 THR A O 1
ATOM 759 N N . ALA A 1 107 ? -17.139 8.565 -8.617 1.00 7.15 99 ALA A N 1
ATOM 760 C CA . ALA A 1 107 ? -17.532 9.727 -9.446 1.00 16.22 99 ALA A CA 1
ATOM 761 C C . ALA A 1 107 ? -17.450 11.032 -8.656 1.00 16.90 99 ALA A C 1
ATOM 762 O O . ALA A 1 107 ? -18.011 11.128 -7.564 1.00 7.88 99 ALA A O 1
ATOM 764 N N . GLY A 1 108 ? -16.726 12.014 -9.187 1.00 7.39 100 GLY A N 1
ATOM 765 C CA . GLY A 1 108 ? -16.619 13.311 -8.528 1.00 7.63 100 GLY A CA 1
ATOM 766 C C . GLY A 1 108 ? -15.675 13.317 -7.323 1.00 12.76 100 GLY A C 1
ATOM 767 O O . GLY A 1 108 ? -15.497 14.350 -6.692 1.00 10.88 100 GLY A O 1
ATOM 768 N N . LYS A 1 109 ? -15.071 12.185 -6.976 1.00 10.15 101 LYS A N 1
ATOM 769 C CA . LYS A 1 109 ? -14.159 12.153 -5.825 1.00 10.39 101 LYS A CA 1
ATOM 770 C C . LYS A 1 109 ? -12.761 11.719 -6.199 1.00 9.63 101 LYS A C 1
ATOM 771 O O . LYS A 1 109 ? -11.786 12.296 -5.749 1.00 9.33 101 LYS A O 1
ATOM 777 N N . VAL A 1 110 ? -12.649 10.690 -7.016 1.00 7.89 102 VAL A N 1
ATOM 778 C CA . VAL A 1 110 ? -11.341 10.210 -7.412 1.00 5.62 102 VAL A CA 1
ATOM 779 C C . VAL A 1 110 ? -11.463 9.968 -8.907 1.00 9.05 102 VAL A C 1
ATOM 780 O O . VAL A 1 110 ? -12.395 9.256 -9.332 1.00 11.09 102 VAL A O 1
ATOM 784 N N . ARG A 1 111 ? -10.579 10.591 -9.702 1.00 7.56 103 ARG A N 1
ATOM 785 C CA . ARG A 1 111 ? -10.502 10.349 -11.143 1.00 5.37 103 ARG A CA 1
ATOM 786 C C . ARG A 1 111 ? -9.758 9.026 -11.346 1.00 11.95 103 ARG A C 1
ATOM 787 O O . ARG A 1 111 ? -8.665 8.818 -10.768 1.00 9.33 103 ARG A O 1
ATOM 795 N N . MET A 1 112 ? -10.355 8.124 -12.123 1.00 10.69 104 MET A N 1
ATOM 796 C CA . MET A 1 112 ? -9.754 6.819 -12.428 1.00 8.74 104 MET A CA 1
ATOM 797 C C . MET A 1 112 ? -8.963 6.924 -13.733 1.00 8.74 104 MET A C 1
ATOM 798 O O . MET A 1 112 ? -9.529 6.879 -14.837 1.00 9.59 104 MET A O 1
ATOM 803 N N . MET A 1 113 ? -7.653 7.103 -13.574 1.00 7.16 105 MET A N 1
ATOM 804 C CA . MET A 1 113 ? -6.746 7.440 -14.665 1.00 10.38 105 MET A CA 1
ATOM 805 C C . MET A 1 113 ? -5.986 6.194 -15.159 1.00 10.99 105 MET A C 1
ATOM 806 O O . MET A 1 113 ? -5.062 5.671 -14.504 1.00 10.65 105 MET A O 1
ATOM 811 N N . ALA A 1 114 ? -6.406 5.722 -16.333 1.00 11.88 106 ALA A N 1
ATOM 812 C CA . ALA A 1 114 ? -5.866 4.512 -16.947 1.00 8.69 106 ALA A CA 1
ATOM 813 C C . ALA A 1 114 ? -4.477 4.769 -17.527 1.00 7.57 106 ALA A C 1
ATOM 814 O O . ALA A 1 114 ? -4.307 5.636 -18.376 1.00 6.89 106 ALA A O 1
ATOM 816 N N . ASP A 1 115 ? -3.478 4.001 -17.098 1.00 8.19 107 ASP A N 1
ATOM 817 C CA . ASP A 1 115 ? -2.160 4.075 -17.724 1.00 6.47 107 ASP A CA 1
ATOM 818 C C . ASP A 1 115 ? -1.920 2.687 -18.348 1.00 7.51 107 ASP A C 1
ATOM 819 O O . ASP A 1 115 ? -0.931 2.009 -18.037 1.00 7.04 107 ASP A O 1
ATOM 824 N N . GLY A 1 116 ? -2.834 2.247 -19.212 1.00 7.03 108 GLY A N 1
ATOM 825 C CA . GLY A 1 116 ? -2.806 0.838 -19.653 1.00 5.75 108 GLY A CA 1
ATOM 826 C C . GLY A 1 116 ? -1.610 0.411 -20.523 1.00 9.53 108 GLY A C 1
ATOM 827 O O . GLY A 1 116 ? -1.367 -0.794 -20.736 1.00 9.20 108 GLY A O 1
ATOM 828 N N . SER A 1 117 ? -0.843 1.376 -21.033 1.00 6.28 109 SER A N 1
ATOM 829 C CA . SER A 1 117 ? 0.391 1.040 -21.749 1.00 6.71 109 SER A CA 1
ATOM 830 C C . SER A 1 117 ? 1.619 1.116 -20.838 1.00 7.43 109 SER A C 1
ATOM 831 O O . SER A 1 117 ? 2.750 0.852 -21.282 1.00 7.32 109 SER A O 1
ATOM 834 N N . ALA A 1 118 ? 1.381 1.538 -19.591 1.00 7.96 110 ALA A N 1
ATOM 835 C CA . ALA A 1 118 ? 2.403 1.745 -18.569 1.00 10.43 110 ALA A CA 1
ATOM 836 C C . ALA A 1 118 ? 3.372 2.868 -18.915 1.00 8.14 110 ALA A C 1
ATOM 837 O O . ALA A 1 118 ? 4.455 2.943 -18.325 1.00 8.98 110 ALA A O 1
ATOM 839 N N . ALA A 1 119 ? 2.970 3.753 -19.835 1.00 7.24 111 ALA A N 1
ATOM 840 C CA . ALA A 1 119 ? 3.830 4.853 -20.263 1.00 6.98 111 ALA A CA 1
ATOM 841 C C . ALA A 1 119 ? 4.164 5.819 -19.133 1.00 6.80 111 ALA A C 1
ATOM 842 O O . ALA A 1 119 ? 5.331 6.197 -18.986 1.00 7.13 111 ALA A O 1
ATOM 844 N N . PHE A 1 120 ? 3.160 6.242 -18.362 1.00 6.36 112 PHE A N 1
ATOM 845 C CA . PHE A 1 120 ? 3.382 7.171 -17.247 1.00 12.06 112 PHE A CA 1
ATOM 846 C C . PHE A 1 120 ? 4.228 6.502 -16.149 1.00 8.79 112 PHE A C 1
ATOM 847 O O . PHE A 1 120 ? 5.171 7.091 -15.601 1.00 6.62 112 PHE A O 1
ATOM 855 N N . THR A 1 121 ? 3.875 5.262 -15.832 1.00 7.94 113 THR A N 1
ATOM 856 C CA . THR A 1 121 ? 4.482 4.555 -14.716 1.00 5.89 113 THR A CA 1
ATOM 857 C C . THR A 1 121 ? 5.934 4.301 -15.058 1.00 7.53 113 THR A C 1
ATOM 858 O O . THR A 1 121 ? 6.812 4.387 -14.184 1.00 7.83 113 THR A O 1
ATOM 862 N N . HIS A 1 122 ? 6.190 3.943 -16.323 1.00 6.87 114 HIS A N 1
ATOM 863 C CA . HIS A 1 122 ? 7.579 3.834 -16.813 1.00 7.27 114 HIS A CA 1
ATOM 864 C C . HIS A 1 122 ? 8.309 5.161 -16.725 1.00 9.55 114 HIS A C 1
ATOM 865 O O . HIS A 1 122 ? 9.470 5.204 -16.320 1.00 11.91 114 HIS A O 1
ATOM 872 N N . ALA A 1 123 ? 7.643 6.258 -17.088 1.00 9.94 115 ALA A N 1
ATOM 873 C CA . ALA A 1 123 ? 8.311 7.549 -17.081 1.00 7.82 115 ALA A CA 1
ATOM 874 C C . ALA A 1 123 ? 8.669 7.973 -15.630 1.00 12.45 115 ALA A C 1
ATOM 875 O O . ALA A 1 123 ? 9.644 8.702 -15.417 1.00 13.12 115 ALA A O 1
ATOM 877 N N . LEU A 1 124 ? 7.872 7.517 -14.663 1.00 10.20 116 LEU A N 1
ATOM 878 C CA . LEU A 1 124 ? 8.072 7.753 -13.212 1.00 9.34 116 LEU A CA 1
ATOM 879 C C . LEU A 1 124 ? 9.106 6.815 -12.578 1.00 11.22 116 LEU A C 1
ATOM 880 O O . LEU A 1 124 ? 9.553 7.027 -11.435 1.00 7.33 116 LEU A O 1
ATOM 885 N N . GLY A 1 125 ? 9.451 5.754 -13.297 1.00 8.04 117 GLY A N 1
ATOM 886 C CA . GLY A 1 125 ? 10.417 4.775 -12.819 1.00 8.30 117 GLY A CA 1
ATOM 887 C C . GLY A 1 125 ? 9.791 3.915 -11.747 1.00 8.66 117 GLY A C 1
ATOM 888 O O . GLY A 1 125 ? 10.487 3.411 -10.836 1.00 8.05 117 GLY A O 1
ATOM 889 N N . LEU A 1 126 ? 8.466 3.788 -11.823 1.00 10.14 118 LEU A N 1
ATOM 890 C CA . LEU A 1 126 ? 7.690 3.155 -10.747 1.00 9.34 118 LEU A CA 1
ATOM 891 C C . LEU A 1 126 ? 7.026 1.827 -11.146 1.00 6.32 118 LEU A C 1
ATOM 892 O O . LEU A 1 126 ? 5.979 1.406 -10.578 1.00 5.98 118 LEU A O 1
ATOM 897 N N . THR A 1 127 ? 7.598 1.153 -12.119 1.00 6.63 119 THR A N 1
ATOM 898 C CA . THR A 1 127 ? 7.032 -0.161 -12.498 1.00 6.59 119 THR A CA 1
ATOM 899 C C . THR A 1 127 ? 7.544 -1.311 -11.626 1.00 10.41 119 THR A C 1
ATOM 900 O O . THR A 1 127 ? 8.600 -1.189 -10.993 1.00 10.75 119 THR A O 1
ATOM 904 N N . GLN A 1 128 ? 6.811 -2.436 -11.633 1.00 11.50 120 GLN A N 1
ATOM 905 C CA . GLN A 1 128 ? 7.314 -3.704 -11.064 1.00 10.77 120 GLN A CA 1
ATOM 906 C C . GLN A 1 128 ? 6.814 -4.827 -11.936 1.00 10.41 120 GLN A C 1
ATOM 907 O O . GLN A 1 128 ? 5.861 -4.650 -12.688 1.00 8.63 120 GLN A O 1
ATOM 913 N N . ASP A 1 129 ? 7.451 -5.986 -11.826 1.00 11.34 121 ASP A N 1
ATOM 914 C CA . ASP A 1 129 ? 7.069 -7.148 -12.642 1.00 11.36 121 ASP A CA 1
ATOM 915 C C . ASP A 1 129 ? 6.196 -8.069 -11.806 1.00 10.73 121 ASP A C 1
ATOM 916 O O . ASP A 1 129 ? 6.693 -8.742 -10.882 1.00 9.43 121 ASP A O 1
ATOM 921 N N . LEU A 1 130 ? 4.891 -8.077 -12.091 1.00 12.56 122 LEU A N 1
ATOM 922 C CA . LEU A 1 130 ? 3.979 -8.955 -11.362 1.00 7.57 122 LEU A CA 1
ATOM 923 C C . LEU A 1 130 ? 3.597 -10.161 -12.232 1.00 7.93 122 LEU A C 1
ATOM 924 O O . LEU A 1 130 ? 2.485 -10.641 -12.165 1.00 7.88 122 LEU A O 1
ATOM 929 N N . SER A 1 131 ? 4.535 -10.639 -13.042 1.00 8.38 123 SER A N 1
ATOM 930 C CA . SER A 1 131 ? 4.271 -11.771 -13.936 1.00 8.82 123 SER A CA 1
ATOM 931 C C . SER A 1 131 ? 3.915 -13.034 -13.204 1.00 14.14 123 SER A C 1
ATOM 932 O O . SER A 1 131 ? 3.097 -13.827 -13.676 1.00 15.54 123 SER A O 1
ATOM 935 N N . ALA A 1 132 ?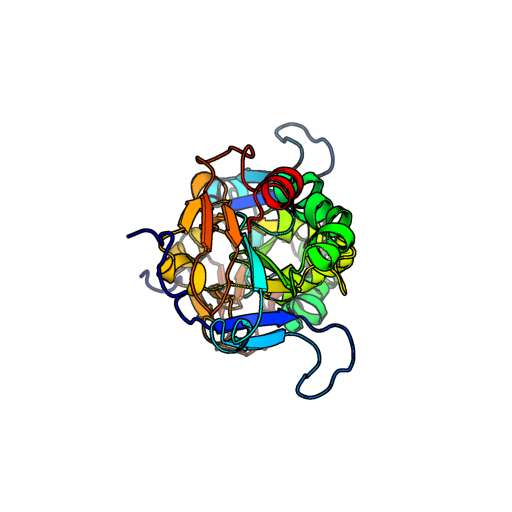 4.551 -13.233 -12.059 1.00 11.02 124 ALA A N 1
ATOM 936 C CA . ALA A 1 132 ? 4.393 -14.467 -11.330 1.00 14.45 124 ALA A CA 1
ATOM 937 C C . ALA A 1 132 ? 2.916 -14.645 -10.942 1.00 15.72 124 ALA A C 1
ATOM 938 O O . ALA A 1 132 ? 2.445 -15.776 -10.730 1.00 13.16 124 ALA A O 1
ATOM 940 N N . ARG A 1 133 ? 2.174 -13.535 -10.856 1.00 8.99 125 ARG A N 1
ATOM 941 C CA . ARG A 1 133 ? 0.763 -13.657 -10.481 1.00 8.83 125 ARG A CA 1
ATOM 942 C C . ARG A 1 133 ? -0.155 -13.390 -11.678 1.00 13.08 125 ARG A C 1
ATOM 943 O O . ARG A 1 133 ? -1.383 -13.202 -11.536 1.00 13.57 125 ARG A O 1
ATOM 951 N N . GLY A 1 134 ? 0.439 -13.436 -12.866 1.00 8.73 126 GLY A N 1
ATOM 952 C CA . GLY A 1 134 ? -0.332 -13.325 -14.097 1.00 8.66 126 GLY A CA 1
ATOM 953 C C . GLY A 1 134 ? -0.766 -11.899 -14.418 1.00 13.96 126 GLY A C 1
ATOM 954 O O . GLY A 1 134 ? -1.791 -11.688 -15.100 1.00 8.88 126 GLY A O 1
ATOM 955 N N . MET A 1 135 ? -0.013 -10.904 -13.935 1.00 8.72 127 MET A N 1
ATOM 956 C CA . MET A 1 135 ? -0.389 -9.517 -14.190 1.00 8.72 127 MET A CA 1
ATOM 957 C C . MET A 1 135 ? 0.615 -8.751 -15.052 1.00 9.04 127 MET A C 1
ATOM 958 O O . MET A 1 135 ? 0.401 -7.547 -15.354 1.00 10.58 127 MET A O 1
ATOM 963 N N . GLY A 1 136 ? 1.738 -9.403 -15.382 1.00 7.57 128 GLY A N 1
ATOM 964 C CA . GLY A 1 136 ? 2.801 -8.741 -16.145 1.00 7.67 128 GLY A CA 1
ATOM 965 C C . GLY A 1 136 ? 3.293 -7.478 -15.477 1.00 11.23 128 GLY A C 1
ATOM 966 O O . GLY A 1 136 ? 3.267 -7.392 -14.242 1.00 11.33 128 GLY A O 1
ATOM 967 N N . ILE A 1 137 ? 3.722 -6.492 -16.285 1.00 11.74 129 ILE A N 1
ATOM 968 C CA . ILE A 1 137 ? 4.298 -5.253 -15.757 1.00 10.10 129 ILE A CA 1
ATOM 969 C C . ILE A 1 137 ? 3.192 -4.316 -15.294 1.00 6.48 129 ILE A C 1
ATOM 970 O O . ILE A 1 137 ? 2.276 -4.001 -16.061 1.00 6.55 129 ILE A O 1
ATOM 975 N N . ARG A 1 138 ? 3.298 -3.835 -14.052 1.00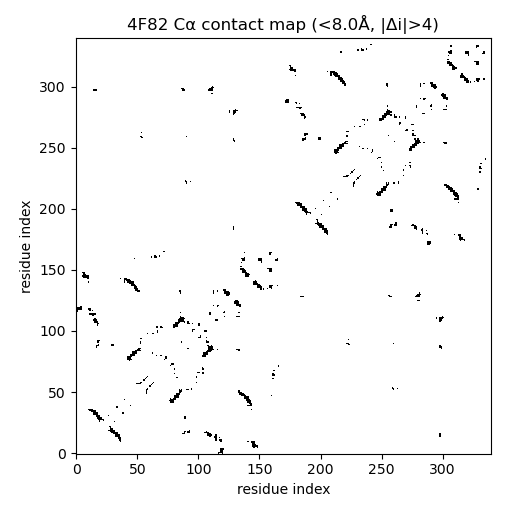 6.92 130 ARG A N 1
ATOM 976 C CA . ARG A 1 138 ? 2.262 -3.020 -13.418 1.00 5.82 130 ARG A CA 1
ATOM 977 C C . ARG A 1 138 ? 2.913 -1.890 -12.605 1.00 5.98 130 ARG A C 1
ATOM 978 O O . ARG A 1 138 ? 4.152 -1.724 -12.608 1.00 7.17 130 ARG A O 1
ATOM 986 N N . SER A 1 139 ? 2.118 -1.127 -11.880 1.00 5.37 131 SER A N 1
ATOM 987 C CA . SER A 1 139 ? 2.705 -0.046 -11.054 1.00 5.31 131 SER A CA 1
ATOM 988 C C . SER A 1 139 ? 3.050 -0.524 -9.640 1.00 8.78 131 SER A C 1
ATOM 989 O O . SER A 1 139 ? 2.369 -1.394 -9.088 1.00 5.66 131 SER A O 1
ATOM 992 N N . LEU A 1 140 ? 4.113 0.036 -9.046 1.00 8.23 132 LEU A N 1
ATOM 993 C CA . LEU A 1 140 ? 4.287 -0.035 -7.594 1.00 5.66 132 LEU A CA 1
ATOM 994 C C . LEU A 1 140 ? 3.107 0.684 -6.982 1.00 9.56 132 LEU A C 1
ATOM 995 O O . LEU A 1 140 ? 2.441 1.524 -7.672 1.00 7.86 132 LEU A O 1
ATOM 1000 N N . ARG A 1 141 ? 2.871 0.420 -5.699 1.00 5.44 133 ARG A N 1
ATOM 1001 C CA . ARG A 1 141 ? 1.876 1.202 -4.959 1.00 10.33 133 ARG A CA 1
ATOM 1002 C C . ARG A 1 141 ? 2.533 2.478 -4.378 1.00 10.85 133 ARG A C 1
ATOM 1003 O O . ARG A 1 141 ? 3.561 2.389 -3.691 1.00 7.81 133 ARG A O 1
ATOM 1011 N N . TYR A 1 142 ? 1.960 3.655 -4.647 1.00 5.16 134 TYR A N 1
ATOM 1012 C CA . TYR A 1 142 ? 2.528 4.895 -4.091 1.00 5.30 134 TYR A CA 1
ATOM 1013 C C . TYR A 1 142 ? 1.508 6.007 -3.935 1.00 5.17 134 TYR A C 1
ATOM 1014 O O . TYR A 1 142 ? 0.399 5.949 -4.460 1.00 5.81 134 TYR A O 1
ATOM 1023 N N . ALA A 1 143 ? 1.890 7.069 -3.239 1.00 6.35 135 ALA A N 1
ATOM 1024 C CA . ALA A 1 143 ? 1.121 8.293 -3.381 1.00 5.31 135 ALA A CA 1
ATOM 1025 C C . ALA A 1 143 ? 2.065 9.480 -3.458 1.00 5.55 135 ALA A C 1
ATOM 1026 O O . ALA A 1 143 ? 3.112 9.512 -2.770 1.00 9.24 135 ALA A O 1
ATOM 1028 N N . MET A 1 144 ? 1.718 10.433 -4.316 1.00 6.70 136 MET A N 1
ATOM 1029 C CA . MET A 1 144 ? 2.457 11.691 -4.395 1.00 6.69 136 MET A CA 1
ATOM 1030 C C . MET A 1 144 ? 1.533 12.891 -4.472 1.00 7.76 136 MET A C 1
ATOM 1031 O O . MET A 1 144 ? 0.393 12.801 -4.949 1.00 7.30 136 MET A O 1
ATOM 1036 N N . VAL A 1 145 ? 2.028 14.023 -3.975 1.00 8.99 137 VAL A N 1
ATOM 1037 C CA . VAL A 1 145 ? 1.298 15.271 -4.057 1.00 7.43 137 VAL A CA 1
ATOM 1038 C C . VAL A 1 145 ? 2.103 16.185 -4.992 1.00 6.71 137 VAL A C 1
ATOM 1039 O O . VAL A 1 145 ? 3.344 16.318 -4.886 1.00 11.80 137 VAL A O 1
ATOM 1043 N N . ILE A 1 146 ? 1.363 16.789 -5.920 1.00 11.27 138 ILE A N 1
ATOM 1044 C CA A ILE A 1 146 ? 1.923 17.568 -7.011 0.95 9.46 138 ILE A CA 1
ATOM 1045 C CA B ILE A 1 146 ? 1.951 17.567 -6.993 0.05 10.65 138 ILE A CA 1
ATOM 1046 C C . ILE A 1 146 ? 1.381 18.970 -6.937 1.00 11.61 138 ILE A C 1
ATOM 1047 O O . ILE A 1 146 ? 0.179 19.165 -6.738 1.00 7.85 138 ILE A O 1
ATOM 1056 N N . ASP A 1 147 ? 2.260 19.944 -7.074 1.00 7.91 139 ASP A N 1
ATOM 1057 C CA . ASP A 1 147 ? 1.852 21.346 -7.019 1.00 8.39 139 ASP A CA 1
ATOM 1058 C C . ASP A 1 147 ? 2.862 22.046 -7.887 1.00 14.35 139 ASP A C 1
ATOM 1059 O O . ASP A 1 147 ? 4.068 21.769 -7.781 1.00 11.45 139 ASP A O 1
ATOM 1064 N N . GLY A 1 148 ? 2.377 22.927 -8.763 1.00 18.19 140 GLY A N 1
ATOM 1065 C CA . GLY A 1 148 ? 3.242 23.609 -9.710 1.00 17.83 140 GLY A CA 1
ATOM 1066 C C . GLY A 1 148 ? 3.935 22.639 -10.653 1.00 13.06 140 GLY A C 1
ATOM 1067 O O . GLY A 1 148 ? 5.045 22.909 -11.126 1.00 16.98 140 GLY A O 1
ATOM 1068 N N . GLY A 1 149 ? 3.292 21.511 -10.937 1.00 13.93 141 GLY A N 1
ATOM 1069 C CA . GLY A 1 149 ? 3.886 20.532 -11.841 1.00 14.96 141 GLY A CA 1
ATOM 1070 C C . GLY A 1 149 ? 5.041 19.727 -11.262 1.00 13.54 141 GLY A C 1
ATOM 1071 O O . GLY A 1 149 ? 5.653 18.908 -11.971 1.00 12.03 141 GLY A O 1
ATOM 1072 N N . VAL A 1 150 ? 5.330 19.942 -9.975 1.00 11.45 142 VAL A N 1
ATOM 1073 C CA . VAL A 1 150 ? 6.473 19.320 -9.295 1.00 12.88 142 VAL A CA 1
ATOM 1074 C C . VAL A 1 150 ? 6.025 18.367 -8.195 1.00 13.49 142 VAL A C 1
ATOM 1075 O O . VAL A 1 150 ? 5.012 18.617 -7.523 1.00 11.79 142 VAL A O 1
ATOM 1079 N N . VAL A 1 151 ? 6.749 17.262 -8.013 1.00 12.44 143 VAL A N 1
ATOM 1080 C CA . VAL A 1 151 ? 6.530 16.341 -6.882 1.00 7.77 143 VAL A CA 1
ATOM 1081 C C . VAL A 1 151 ? 6.864 17.024 -5.523 1.00 11.32 143 VAL A C 1
ATOM 1082 O O . VAL A 1 151 ? 8.044 17.363 -5.253 1.00 13.02 143 VAL A O 1
ATOM 1086 N N . LYS A 1 152 ? 5.857 17.262 -4.676 1.00 7.93 144 LYS A N 1
ATOM 1087 C CA . LYS A 1 152 ? 6.160 17.876 -3.369 1.00 8.32 144 LYS A CA 1
ATOM 1088 C C . LYS A 1 152 ? 6.392 16.825 -2.279 1.00 9.77 144 LYS A C 1
ATOM 1089 O O . LYS A 1 152 ? 7.195 17.034 -1.368 1.00 12.80 144 LYS A O 1
ATOM 1095 N N . THR A 1 153 ? 5.674 15.705 -2.358 1.00 8.93 145 THR A N 1
ATOM 1096 C CA . THR A 1 153 ? 5.945 14.580 -1.449 1.00 7.58 145 THR A CA 1
ATOM 1097 C C . THR A 1 153 ? 5.804 13.306 -2.225 1.00 11.37 145 THR A C 1
ATOM 1098 O O . THR A 1 153 ? 5.053 13.239 -3.217 1.00 8.42 145 THR A O 1
ATOM 1102 N N . LEU A 1 154 ? 6.525 12.287 -1.805 1.00 8.85 146 LEU A N 1
ATOM 1103 C CA . LEU A 1 154 ? 6.441 11.036 -2.496 1.00 12.31 146 LEU A CA 1
ATOM 1104 C C . LEU A 1 154 ? 6.495 9.927 -1.450 1.00 15.39 146 LEU A C 1
ATOM 1105 O O . LEU A 1 154 ? 7.311 9.966 -0.507 1.00 13.37 146 LEU A O 1
ATOM 1110 N N . ALA A 1 155 ? 5.569 8.978 -1.570 1.00 6.53 147 ALA A N 1
ATOM 1111 C CA . ALA A 1 155 ? 5.547 7.840 -0.643 1.00 9.32 147 ALA A CA 1
ATOM 1112 C C . ALA A 1 155 ? 5.425 6.574 -1.428 1.00 6.36 147 ALA A C 1
ATOM 1113 O O . ALA A 1 155 ? 4.304 6.182 -1.782 1.00 9.38 147 ALA A O 1
ATOM 1115 N N . VAL A 1 156 ? 6.535 5.877 -1.648 1.00 9.63 148 VAL A N 1
ATOM 1116 C CA . VAL A 1 156 ? 6.483 4.672 -2.466 1.00 6.45 148 VAL A CA 1
ATOM 1117 C C . VAL A 1 156 ? 6.536 3.455 -1.554 1.00 6.77 148 VAL A C 1
ATOM 1118 O O . VAL A 1 156 ? 7.372 3.390 -0.624 1.00 7.42 148 VAL A O 1
ATOM 1122 N N . GLU A 1 157 ? 5.648 2.489 -1.780 1.00 9.99 149 GLU A N 1
ATOM 1123 C CA . GLU A 1 157 ? 5.655 1.285 -0.940 1.00 10.47 149 GLU A CA 1
ATOM 1124 C C . GLU A 1 157 ? 6.703 0.298 -1.358 1.00 7.00 149 GLU A C 1
ATOM 1125 O O . GLU A 1 157 ? 6.938 0.080 -2.540 1.00 6.88 149 GLU A O 1
ATOM 1131 N N . ALA A 1 158 ? 7.328 -0.332 -0.371 1.00 10.24 150 ALA A N 1
ATOM 1132 C CA . ALA A 1 158 ? 8.055 -1.561 -0.641 1.00 10.35 150 ALA A CA 1
ATOM 1133 C C . ALA A 1 158 ? 7.059 -2.565 -1.238 1.00 9.29 150 ALA A C 1
ATOM 1134 O O . ALA A 1 158 ? 5.859 -2.488 -0.949 1.00 9.51 150 ALA A O 1
ATOM 1136 N N . PRO A 1 159 ? 7.543 -3.508 -2.063 1.00 14.34 151 PRO A N 1
ATOM 1137 C CA . PRO A 1 159 ? 6.605 -4.439 -2.699 1.00 14.52 151 PRO A CA 1
ATOM 1138 C C . PRO A 1 159 ? 5.761 -5.197 -1.667 1.00 10.34 151 PRO A C 1
ATOM 1139 O O . PRO A 1 159 ? 6.266 -5.647 -0.609 1.00 10.81 151 PRO A O 1
ATOM 1143 N N . GLY A 1 160 ? 4.463 -5.254 -1.949 1.00 10.53 152 GLY A N 1
ATOM 1144 C CA . GLY A 1 160 ? 3.522 -5.976 -1.103 1.00 12.95 152 GLY A CA 1
ATOM 1145 C C . GLY A 1 160 ? 3.170 -5.263 0.190 1.00 13.41 152 GLY A C 1
ATOM 1146 O O . GLY A 1 160 ? 2.409 -5.801 0.996 1.00 13.97 152 GLY A O 1
ATOM 1147 N N . LYS A 1 161 ? 3.718 -4.066 0.403 1.00 11.51 153 LYS A N 1
ATOM 1148 C CA . LYS A 1 161 ? 3.374 -3.274 1.571 1.00 7.57 153 LYS A CA 1
ATOM 1149 C C . LYS A 1 161 ? 2.361 -2.136 1.286 1.00 8.66 153 LYS A C 1
ATOM 1150 O O . LYS A 1 161 ? 2.209 -1.684 0.139 1.00 6.67 153 LYS A O 1
ATOM 1156 N N . PHE A 1 162 ? 1.665 -1.719 2.351 1.00 12.66 154 PHE A N 1
ATOM 1157 C CA . PHE A 1 162 ? 0.630 -0.679 2.317 1.00 12.58 154 PHE A CA 1
ATOM 1158 C C . PHE A 1 162 ? 0.629 0.098 3.648 1.00 12.69 154 PHE A C 1
ATOM 1159 O O . PHE A 1 162 ? -0.335 0.055 4.446 1.00 11.98 154 PHE A O 1
ATOM 1167 N N . GLU A 1 163 ? 1.726 0.802 3.893 1.00 10.51 155 GLU A N 1
ATOM 1168 C CA . GLU A 1 163 ? 1.908 1.516 5.156 1.00 10.92 155 GLU A CA 1
ATOM 1169 C C . GLU A 1 163 ? 2.070 3.029 4.964 1.00 12.21 155 GLU A C 1
ATOM 1170 O O . GLU A 1 163 ? 2.011 3.782 5.943 1.00 14.52 155 GLU A O 1
ATOM 1172 N N . VAL A 1 164 ? 2.230 3.503 3.723 1.00 10.61 156 VAL A N 1
ATOM 1173 C CA . VAL A 1 164 ? 2.486 4.966 3.531 1.00 10.02 156 VAL A CA 1
ATOM 1174 C C . VAL A 1 164 ? 1.673 5.674 2.439 1.00 6.56 156 VAL A C 1
ATOM 1175 O O . VAL A 1 164 ? 1.705 6.931 2.346 1.00 7.69 156 VAL A O 1
ATOM 1179 N N . SER A 1 165 ? 0.976 4.901 1.580 1.00 6.24 157 SER A N 1
ATOM 1180 C CA . SER A 1 165 ? 0.278 5.489 0.406 1.00 5.85 157 SER A CA 1
ATOM 1181 C C . SER A 1 165 ? -1.221 5.594 0.612 1.00 5.80 157 SER A C 1
ATOM 1182 O O . SER A 1 165 ? -1.952 6.023 -0.287 1.00 12.74 157 SER A O 1
ATOM 1185 N N . ASP A 1 166 ? -1.696 5.194 1.785 1.00 6.11 158 ASP A N 1
ATOM 1186 C CA . ASP A 1 166 ? -3.115 5.311 2.118 1.00 8.32 158 ASP A CA 1
ATOM 1187 C C . ASP A 1 166 ? -3.510 6.784 2.328 1.00 11.46 158 ASP A C 1
ATOM 1188 O O . ASP A 1 166 ? -2.664 7.634 2.641 1.00 10.27 158 ASP A O 1
ATOM 1193 N N . ALA A 1 167 ? -4.794 7.072 2.182 1.00 6.30 159 ALA A N 1
ATOM 1194 C CA . ALA A 1 167 ? -5.297 8.461 2.264 1.00 10.50 159 ALA A CA 1
ATOM 1195 C C . ALA A 1 167 ? -5.014 9.093 3.627 1.00 9.54 159 ALA A C 1
ATOM 1196 O O . ALA A 1 167 ? -4.603 10.274 3.692 1.00 9.50 159 ALA A O 1
ATOM 1198 N N . ALA A 1 168 ? -5.191 8.332 4.716 1.00 7.75 160 ALA A N 1
ATOM 1199 C CA . ALA A 1 168 ? -4.850 8.875 6.053 1.00 9.01 160 ALA A CA 1
ATOM 1200 C C . ALA A 1 168 ? -3.423 9.434 6.140 1.00 8.88 160 ALA A C 1
ATOM 1201 O O . ALA A 1 168 ? -3.217 10.546 6.652 1.00 8.82 160 ALA A O 1
ATOM 1203 N N . SER A 1 169 ? -2.440 8.675 5.652 1.00 7.51 161 SER A N 1
ATOM 1204 C CA . SER A 1 169 ? -1.053 9.110 5.668 1.00 9.55 161 SER A CA 1
ATOM 1205 C C . SER A 1 169 ? -0.845 10.363 4.825 1.00 9.15 161 SER A C 1
ATOM 1206 O O . SER A 1 169 ? -0.097 11.242 5.219 1.00 7.83 161 SER A O 1
ATOM 1209 N N . VAL A 1 170 ? -1.470 10.416 3.656 1.00 9.44 162 VAL A N 1
ATOM 1210 C CA . VAL A 1 170 ? -1.356 11.583 2.805 1.00 8.34 162 VAL A CA 1
ATOM 1211 C C . VAL A 1 170 ? -1.923 12.843 3.458 1.00 7.22 162 VAL A C 1
ATOM 1212 O O . VAL A 1 170 ? -1.280 13.912 3.462 1.00 7.78 162 VAL A O 1
ATOM 1216 N N . LEU A 1 171 ? -3.111 12.734 4.050 1.00 7.39 163 LEU A N 1
ATOM 1217 C CA . LEU A 1 171 ? -3.711 13.873 4.717 1.00 7.84 163 LEU A CA 1
ATOM 1218 C C . LEU A 1 171 ? -2.782 14.344 5.836 1.00 12.87 163 LEU A C 1
ATOM 1219 O O . LEU A 1 171 ? -2.583 15.564 6.023 1.00 8.67 163 LEU A O 1
ATOM 1224 N N . ALA A 1 172 ? -2.186 13.377 6.545 1.00 10.94 164 ALA A N 1
ATOM 1225 C CA . ALA A 1 172 ? -1.308 13.688 7.682 1.00 12.88 164 ALA A CA 1
ATOM 1226 C C . ALA A 1 172 ? -0.021 14.374 7.255 1.00 12.45 164 ALA A C 1
ATOM 1227 O O . ALA A 1 172 ? 0.644 15.002 8.078 1.00 13.52 164 ALA A O 1
ATOM 1229 N N . THR A 1 173 ? 0.331 14.251 5.979 1.00 11.19 165 THR A N 1
ATOM 1230 C CA . THR A 1 173 ? 1.641 14.726 5.527 1.00 8.55 165 THR A CA 1
ATOM 1231 C C . THR A 1 173 ? 1.534 15.865 4.517 1.00 12.58 165 THR A C 1
ATOM 1232 O O . THR A 1 173 ? 2.542 16.241 3.877 1.00 10.37 165 THR A O 1
ATOM 1236 N N . LEU A 1 174 ? 0.330 16.412 4.352 1.00 11.83 166 LEU A N 1
ATOM 1237 C CA . LEU A 1 174 ? 0.194 17.628 3.553 1.00 9.33 166 LEU A CA 1
ATOM 1238 C C . LEU A 1 174 ? 0.954 18.704 4.288 1.00 9.85 166 LEU A C 1
ATOM 1239 O O . LEU A 1 174 ? 1.001 18.695 5.516 1.00 11.60 166 LEU A O 1
ATOM 1244 N N . THR A 1 175 ? 1.554 19.643 3.568 1.00 12.32 167 THR A N 1
ATOM 1245 C CA . THR A 1 175 ? 2.334 20.634 4.271 1.00 13.03 167 THR A CA 1
ATOM 1246 C C . THR A 1 175 ? 1.991 22.033 3.909 1.00 14.01 167 THR A C 1
ATOM 1247 O O . THR A 1 175 ? 1.465 22.320 2.832 1.00 11.83 167 THR A O 1
ATOM 1251 N N . SER A 1 176 ? 2.353 22.911 4.823 1.00 11.05 168 SER A N 1
ATOM 1252 C CA . SER A 1 176 ? 2.296 24.333 4.560 1.00 11.59 168 SER A CA 1
ATOM 1253 C C . SER A 1 176 ? 3.642 24.773 3.975 1.00 15.46 168 SER A C 1
ATOM 1254 O O . SER A 1 176 ? 4.396 23.933 3.405 1.00 11.48 168 SER A O 1
ATOM 1258 N N . HIS B 1 8 ? 6.970 -15.421 -34.761 1.00 37.44 0 HIS B N 1
ATOM 1259 C CA . HIS B 1 8 ? 6.498 -16.381 -35.757 1.00 36.72 0 HIS B CA 1
ATOM 1260 C C . HIS B 1 8 ? 5.177 -16.989 -35.299 1.00 32.14 0 HIS B C 1
ATOM 1261 O O . HIS B 1 8 ? 5.052 -17.464 -34.168 1.00 33.16 0 HIS B O 1
ATOM 1263 N N . MET B 1 9 ? 4.194 -16.975 -36.186 1.00 27.65 1 MET B N 1
ATOM 1264 C CA . MET B 1 9 ? 2.823 -17.233 -35.780 1.00 24.18 1 MET B CA 1
ATOM 1265 C C . MET B 1 9 ? 2.542 -18.731 -35.716 1.00 25.98 1 MET B C 1
ATOM 1266 O O . MET B 1 9 ? 3.071 -19.517 -36.509 1.00 28.51 1 MET B O 1
ATOM 1271 N N . ILE B 1 10 ? 1.725 -19.112 -34.744 1.00 19.48 2 ILE B N 1
ATOM 1272 C CA . ILE B 1 10 ? 1.252 -20.476 -34.605 1.00 18.65 2 ILE B CA 1
ATOM 1273 C C . ILE B 1 10 ? 0.545 -20.860 -35.895 1.00 21.33 2 ILE B C 1
ATOM 1274 O O . ILE B 1 10 ? -0.033 -20.007 -36.577 1.00 20.84 2 ILE B O 1
ATOM 1279 N N . GLN B 1 11 ? 0.615 -22.136 -36.245 1.00 22.76 3 GLN B N 1
ATOM 1280 C CA . GLN B 1 11 ? -0.053 -22.651 -37.443 1.00 25.96 3 GLN B CA 1
ATOM 1281 C C . GLN B 1 11 ? -0.749 -23.991 -37.206 1.00 22.57 3 GLN B C 1
ATOM 1282 O O . GLN B 1 11 ? -0.392 -24.742 -36.308 1.00 21.06 3 GLN B O 1
ATOM 1288 N N . VAL B 1 12 ? -1.732 -24.281 -38.048 1.00 26.59 4 VAL B N 1
ATOM 1289 C CA . VAL B 1 12 ? -2.356 -25.604 -38.124 1.00 29.27 4 VAL B CA 1
ATOM 1290 C C . VAL B 1 12 ? -1.324 -26.773 -38.127 1.00 27.37 4 VAL B C 1
ATOM 1291 O O . VAL B 1 12 ? -0.288 -26.719 -38.801 1.00 22.34 4 VAL B O 1
ATOM 1295 N N . GLY B 1 13 ? -1.601 -27.820 -37.354 1.00 25.75 5 GLY B N 1
ATOM 1296 C CA . GLY B 1 13 ? -0.664 -28.917 -37.226 1.00 24.64 5 GLY B CA 1
ATOM 1297 C C . GLY B 1 13 ? 0.314 -28.735 -36.078 1.00 25.26 5 GLY B C 1
ATOM 1298 O O . GLY B 1 13 ? 0.836 -29.713 -35.543 1.00 26.71 5 GLY B O 1
ATOM 1299 N N . ASP B 1 14 ? 0.553 -27.491 -35.673 1.00 25.15 6 ASP B N 1
ATOM 1300 C CA . ASP B 1 14 ? 1.485 -27.229 -34.575 1.00 25.02 6 ASP B CA 1
ATOM 1301 C C . ASP B 1 14 ? 0.977 -27.714 -33.223 1.00 25.00 6 ASP B C 1
ATOM 1302 O O . ASP B 1 14 ? -0.227 -27.658 -32.921 1.00 21.61 6 ASP B O 1
ATOM 1307 N N . ALA B 1 15 ? 1.911 -28.178 -32.397 1.00 23.58 7 ALA B N 1
ATOM 1308 C CA . ALA B 1 15 ? 1.618 -28.369 -30.983 1.00 23.42 7 ALA B CA 1
ATOM 1309 C C . ALA B 1 15 ? 1.443 -27.025 -30.274 1.00 22.82 7 ALA B C 1
ATOM 1310 O O . ALA B 1 15 ? 2.243 -26.088 -30.438 1.00 23.67 7 ALA B O 1
ATOM 1312 N N . LEU B 1 16 ? 0.390 -26.943 -29.469 1.00 21.46 8 LEU B N 1
ATOM 1313 C CA . LEU B 1 16 ? 0.087 -25.760 -28.683 1.00 21.01 8 LEU B CA 1
ATOM 1314 C C . LEU B 1 16 ? 1.165 -25.560 -27.603 1.00 24.79 8 LEU B C 1
ATOM 1315 O O . LEU B 1 16 ? 1.417 -26.466 -26.804 1.00 28.25 8 LEU B O 1
ATOM 1320 N N . PRO B 1 17 ? 1.809 -24.379 -27.572 1.00 26.90 9 PRO B N 1
ATOM 1321 C CA . PRO B 1 17 ? 2.856 -24.130 -26.573 1.00 25.93 9 PRO B CA 1
ATOM 1322 C C . PRO B 1 17 ? 2.298 -24.046 -25.156 1.00 24.75 9 PRO B C 1
ATOM 1323 O O . PRO B 1 17 ? 1.151 -23.624 -24.966 1.00 26.22 9 PRO B O 1
ATOM 1327 N N . ASP B 1 18 ? 3.092 -24.456 -24.168 1.00 18.70 10 ASP B N 1
ATOM 1328 C CA . ASP B 1 18 ? 2.627 -24.433 -22.791 1.00 21.02 10 ASP B CA 1
ATOM 1329 C C . ASP B 1 18 ? 2.795 -22.988 -22.357 1.00 17.64 10 ASP B C 1
ATOM 1330 O O . ASP B 1 18 ? 3.474 -22.207 -23.025 1.00 15.28 10 ASP B O 1
ATOM 1335 N N . ALA B 1 19 ? 2.153 -22.647 -21.253 1.00 16.05 11 ALA B N 1
ATOM 1336 C CA . ALA B 1 19 ? 2.188 -21.319 -20.678 1.00 14.03 11 ALA B CA 1
ATOM 1337 C C . ALA B 1 19 ? 1.391 -21.452 -19.408 1.00 12.20 11 ALA B C 1
ATOM 1338 O O . ALA B 1 19 ? 0.590 -22.380 -19.263 1.00 14.27 11 ALA B O 1
ATOM 1340 N N . GLN B 1 20 ? 1.598 -20.533 -18.481 1.00 11.73 12 GLN B N 1
ATOM 1341 C CA . GLN B 1 20 ? 0.742 -20.513 -17.325 1.00 11.06 12 GLN B CA 1
ATOM 1342 C C . GLN B 1 20 ? -0.366 -19.478 -17.463 1.00 12.85 12 GLN B C 1
ATOM 1343 O O . GLN B 1 20 ? -0.096 -18.295 -17.685 1.00 12.75 12 GLN B O 1
ATOM 1349 N N . LEU B 1 21 ? -1.610 -19.945 -17.343 1.00 10.08 13 LEU B N 1
ATOM 1350 C CA . LEU B 1 21 ? -2.799 -19.081 -17.371 1.00 9.00 13 LEU B CA 1
ATOM 1351 C C . LEU B 1 21 ? -3.409 -19.099 -15.974 1.00 9.00 13 LEU B C 1
ATOM 1352 O O . LEU B 1 21 ? -3.025 -19.915 -15.150 1.00 10.45 13 LEU B O 1
ATOM 1357 N N . PHE B 1 22 ? -4.312 -18.170 -15.686 1.00 7.98 14 PHE B N 1
ATOM 1358 C CA . PHE B 1 22 ? -5.024 -18.153 -14.404 1.00 7.67 14 PHE B CA 1
ATOM 1359 C C . PHE B 1 22 ? -6.527 -18.074 -14.677 1.00 8.85 14 PHE B C 1
ATOM 1360 O O . PHE B 1 22 ? -6.969 -17.345 -15.595 1.00 10.03 14 PHE B O 1
ATOM 1368 N N . GLU B 1 23 ? -7.324 -18.772 -13.873 1.00 7.51 15 GLU B N 1
ATOM 1369 C CA . GLU B 1 23 ? -8.782 -18.647 -13.979 1.00 11.30 15 GLU B CA 1
ATOM 1370 C C . GLU B 1 23 ? -9.307 -18.287 -12.605 1.00 11.49 15 GLU B C 1
ATOM 1371 O O . GLU B 1 23 ? -8.899 -18.904 -11.598 1.00 8.23 15 GLU B O 1
ATOM 1377 N N . PHE B 1 24 ? -10.176 -17.276 -12.547 1.00 6.84 16 PHE B N 1
ATOM 1378 C CA . PHE B 1 24 ? -10.761 -16.846 -11.267 1.00 9.24 16 PHE B CA 1
ATOM 1379 C C . PHE B 1 24 ? -11.894 -17.823 -10.953 1.00 9.41 16 PHE B C 1
ATOM 1380 O O . PHE B 1 24 ? -12.806 -17.996 -11.772 1.00 8.99 16 PHE B O 1
ATOM 1388 N N . ILE B 1 25 ? -11.817 -18.492 -9.795 1.00 10.18 17 ILE B N 1
ATOM 1389 C CA . ILE B 1 25 ? -12.866 -19.436 -9.373 1.00 13.04 17 ILE B CA 1
ATOM 1390 C C . ILE B 1 25 ? -13.772 -18.819 -8.292 1.00 12.40 17 ILE B C 1
ATOM 1391 O O . ILE B 1 25 ? -13.301 -18.444 -7.203 1.00 13.90 17 ILE B O 1
ATOM 1396 N N . ASP B 1 26 ? -15.065 -18.686 -8.588 1.00 24.78 18 ASP B N 1
ATOM 1397 C CA . ASP B 1 26 ? -15.979 -17.950 -7.706 1.00 30.75 18 ASP B CA 1
ATOM 1398 C C . ASP B 1 26 ? -16.567 -18.856 -6.625 1.00 33.53 18 ASP B C 1
ATOM 1399 O O . ASP B 1 26 ? -17.028 -18.379 -5.588 1.00 33.98 18 ASP B O 1
ATOM 1404 N N . ASP B 1 27 ? -16.566 -20.161 -6.875 1.00 35.98 19 ASP B N 1
ATOM 1405 C CA . ASP B 1 27 ? -17.185 -21.104 -5.955 1.00 40.77 19 ASP B CA 1
ATOM 1406 C C . ASP B 1 27 ? -16.190 -22.111 -5.383 1.00 42.77 19 ASP B C 1
ATOM 1407 O O . ASP B 1 27 ? -15.104 -22.307 -5.933 1.00 42.83 19 ASP B O 1
ATOM 1412 N N . ALA B 1 28 ? -16.567 -22.744 -4.275 1.00 41.63 20 ALA B N 1
ATOM 1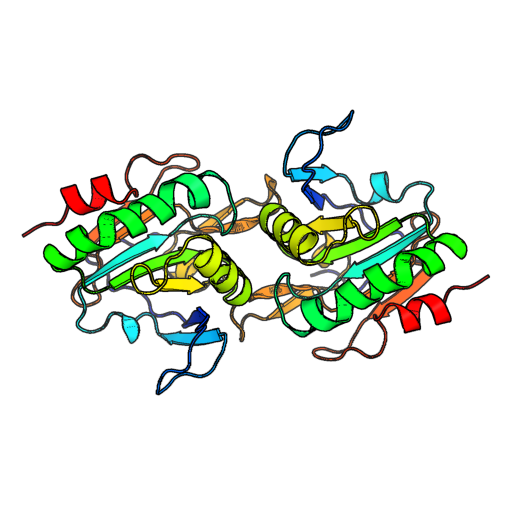413 C CA . ALA B 1 28 ? -15.763 -23.808 -3.694 1.00 35.58 20 ALA B CA 1
ATOM 1414 C C . ALA B 1 28 ? -15.701 -24.980 -4.672 1.00 32.77 20 ALA B C 1
ATOM 1415 O O . ALA B 1 28 ? -16.728 -25.415 -5.188 1.00 35.22 20 ALA B O 1
ATOM 1417 N N . ARG B 1 29 ? -14.494 -25.485 -4.924 1.00 29.73 21 ARG B N 1
ATOM 1418 C CA . ARG B 1 29 ? -14.274 -26.526 -5.928 1.00 34.38 21 ARG B CA 1
ATOM 1419 C C . ARG B 1 29 ? -13.087 -27.336 -5.414 1.00 31.00 21 ARG B C 1
ATOM 1420 O O . ARG B 1 29 ? -12.329 -26.829 -4.595 1.00 30.47 21 ARG B O 1
ATOM 1428 N N . GLU B 1 30 ? -12.891 -28.585 -5.835 1.00 33.84 22 GLU B N 1
ATOM 1429 C CA . GLU B 1 30 ? -11.732 -29.314 -5.262 1.00 31.90 22 GLU B CA 1
ATOM 1430 C C . GLU B 1 30 ? -10.450 -29.271 -6.132 1.00 29.50 22 GLU B C 1
ATOM 1431 O O . GLU B 1 30 ? -10.504 -29.255 -7.374 1.00 31.30 22 GLU B O 1
ATOM 1433 N N . GLY B 1 31 ? -9.294 -29.229 -5.477 1.00 29.01 23 GLY B N 1
ATOM 1434 C CA . GLY B 1 31 ? -8.060 -28.966 -6.194 1.00 30.15 23 GLY B CA 1
ATOM 1435 C C . GLY B 1 31 ? -8.006 -27.495 -6.546 1.00 27.43 23 GLY B C 1
ATOM 1436 O O . GLY B 1 31 ? -7.096 -27.058 -7.268 1.00 27.72 23 GLY B O 1
ATOM 1437 N N . CYS B 1 32 ? -8.984 -26.734 -6.036 1.00 27.12 24 CYS B N 1
ATOM 1438 C CA . CYS B 1 32 ? -9.076 -25.283 -6.284 1.00 25.99 24 CYS B CA 1
ATOM 1439 C C . CYS B 1 32 ? -9.221 -24.472 -5.021 1.00 25.32 24 CYS B C 1
ATOM 1440 O O . CYS B 1 32 ? -9.841 -24.889 -4.055 1.00 25.61 24 CYS B O 1
ATOM 1443 N N . THR B 1 33 ? -8.711 -23.256 -5.078 1.00 13.23 25 THR B N 1
ATOM 1444 C CA . THR B 1 33 ? -8.912 -22.301 -4.008 1.00 13.27 25 THR B CA 1
ATOM 1445 C C . THR B 1 33 ? -9.847 -21.188 -4.531 1.00 17.35 25 THR B C 1
ATOM 1446 O O . THR B 1 33 ? -10.168 -21.147 -5.728 1.00 15.08 25 THR B O 1
ATOM 1450 N N . LEU B 1 34 ? -10.259 -20.278 -3.657 1.00 12.50 26 LEU B N 1
ATOM 1451 C CA . LEU B 1 34 ? -11.066 -19.144 -4.094 1.00 16.29 26 LEU B CA 1
ATOM 1452 C C . LEU B 1 34 ? -10.170 -18.125 -4.762 1.00 16.85 26 LEU B C 1
ATOM 1453 O O . LEU B 1 34 ? -9.041 -17.856 -4.320 1.00 17.00 26 LEU B O 1
ATOM 1458 N N . GLY B 1 35 ? -10.681 -17.557 -5.838 1.00 10.37 27 GLY B N 1
ATOM 1459 C CA . GLY B 1 35 ? -9.977 -16.546 -6.582 1.00 9.67 27 GLY B CA 1
ATOM 1460 C C . GLY B 1 35 ? -9.128 -17.145 -7.661 1.00 12.89 27 GLY B C 1
ATOM 1461 O O . GLY B 1 35 ? -9.476 -18.188 -8.256 1.00 12.66 27 GLY B O 1
ATOM 1462 N N . PRO B 1 36 ? -8.005 -16.482 -7.935 1.00 9.12 28 PRO B N 1
ATOM 1463 C CA . PRO B 1 36 ? -7.174 -16.879 -9.062 1.00 8.91 28 PRO B CA 1
ATOM 1464 C C . PRO B 1 36 ? -6.470 -18.189 -8.806 1.00 12.94 28 PRO B C 1
ATOM 1465 O O . PRO B 1 36 ? -5.857 -18.410 -7.731 1.00 11.17 28 PRO B O 1
ATOM 1469 N N . ASN B 1 37 ? -6.613 -19.081 -9.778 1.00 9.47 29 ASN B N 1
ATOM 1470 C CA . ASN B 1 37 ? -5.967 -20.406 -9.763 1.00 10.09 29 ASN B C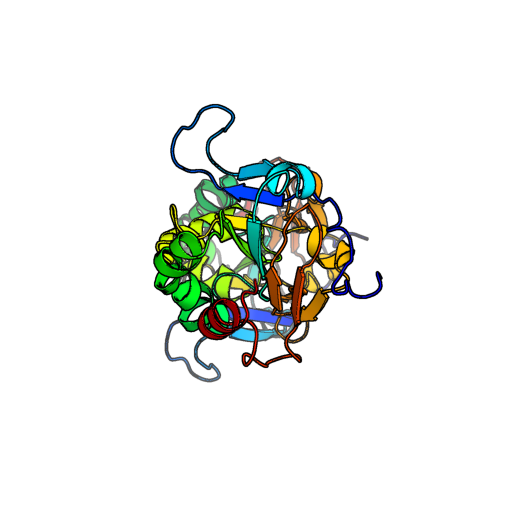A 1
ATOM 1471 C C . ASN B 1 37 ? -5.084 -20.548 -11.008 1.00 10.76 29 ASN B C 1
ATOM 1472 O O . ASN B 1 37 ? -5.578 -20.415 -12.148 1.00 9.43 29 ASN B O 1
ATOM 1477 N N . ALA B 1 38 ? -3.797 -20.820 -10.796 1.00 10.37 30 ALA B N 1
ATOM 1478 C CA . 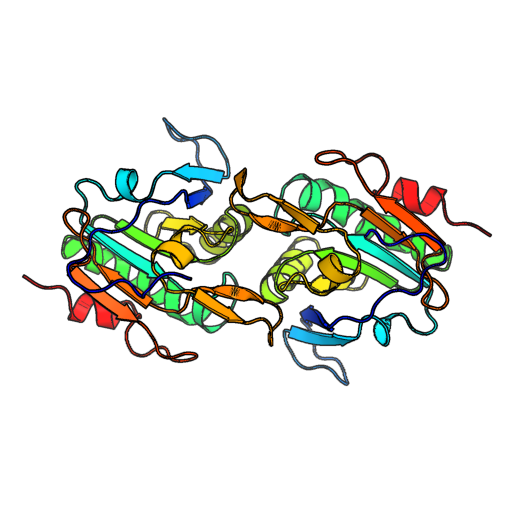ALA B 1 38 ? -2.838 -20.986 -11.893 1.00 10.39 30 ALA B CA 1
ATOM 1479 C C . ALA B 1 38 ? -3.143 -22.301 -12.593 1.00 18.03 30 ALA B C 1
ATOM 1480 O O . ALA B 1 38 ? -3.568 -23.266 -11.951 1.00 18.91 30 ALA B O 1
ATOM 1482 N N . CYS B 1 39 ? -2.909 -22.358 -13.897 1.00 17.49 31 CYS B N 1
ATOM 1483 C CA . CYS B 1 39 ? -2.943 -23.658 -14.574 1.00 20.80 31 CYS B CA 1
ATOM 1484 C C . CYS B 1 39 ? -2.057 -23.665 -15.803 1.00 18.96 31 CYS B C 1
ATOM 1485 O O . CYS B 1 39 ? -1.665 -22.620 -16.323 1.00 18.73 31 CYS B O 1
ATOM 1488 N N . SER B 1 40 ? -1.759 -24.875 -16.247 1.00 13.13 32 SER B N 1
ATOM 1489 C CA . SER B 1 40 ? -0.887 -25.145 -17.372 1.00 11.92 32 SER B CA 1
ATOM 1490 C C . SER B 1 40 ? -1.747 -25.311 -18.628 1.00 14.32 32 SER B C 1
ATOM 1491 O O . SER B 1 40 ? -2.698 -26.098 -18.623 1.00 12.78 32 SER B O 1
ATOM 1494 N N . VAL B 1 41 ? -1.454 -24.552 -19.691 1.00 12.10 33 VAL B N 1
ATOM 1495 C CA . VAL B 1 41 ? -2.216 -24.704 -20.930 1.00 10.81 33 VAL B CA 1
ATOM 1496 C C . VAL B 1 41 ? -2.138 -26.157 -21.432 1.00 18.54 33 VAL B C 1
ATOM 1497 O O . VAL B 1 41 ? -3.163 -26.755 -21.785 1.00 20.41 33 VAL B O 1
ATOM 1501 N N . ARG B 1 42 ? -0.936 -26.725 -21.477 1.00 12.32 34 ARG B N 1
ATOM 1502 C CA A ARG B 1 42 ? -0.797 -28.086 -21.987 0.48 16.44 34 ARG B CA 1
ATOM 1503 C CA B ARG B 1 42 ? -0.773 -28.091 -21.972 0.52 17.04 34 ARG B CA 1
ATOM 1504 C C . ARG B 1 42 ? -1.483 -29.099 -21.075 1.00 15.75 34 ARG B C 1
ATOM 1505 O O . ARG B 1 42 ? -2.149 -30.021 -21.569 1.00 17.69 34 ARG B O 1
ATOM 1520 N N . ASP B 1 43 ? -1.378 -28.915 -19.760 1.00 16.87 35 ASP B N 1
ATOM 1521 C CA . ASP B 1 43 ? -2.093 -29.816 -18.833 1.00 21.49 35 ASP B CA 1
ATOM 1522 C C . ASP B 1 43 ? -3.596 -29.729 -19.026 1.00 18.84 35 ASP B C 1
ATOM 1523 O O . ASP B 1 43 ? -4.290 -30.724 -18.959 1.00 18.80 35 ASP B O 1
ATOM 1528 N N . GLN B 1 44 ? -4.093 -28.526 -19.261 1.00 12.36 36 GLN B N 1
ATOM 1529 C CA . GLN B 1 44 ? -5.532 -28.297 -19.360 1.00 21.27 36 GLN B CA 1
ATOM 1530 C C . GLN B 1 44 ? -6.176 -28.710 -20.700 1.00 20.96 36 GLN B C 1
ATOM 1531 O O . GLN B 1 44 ? -7.410 -28.853 -20.772 1.00 19.03 36 GLN B O 1
ATOM 1537 N N . VAL B 1 45 ? -5.380 -28.856 -21.761 1.00 11.88 37 VAL B N 1
ATOM 1538 C CA . VAL B 1 45 ? -5.942 -29.299 -23.053 1.00 11.89 37 VAL B CA 1
ATOM 1539 C C . VAL B 1 45 ? -5.654 -30.761 -23.350 1.00 18.39 37 VAL B C 1
ATOM 1540 O O . VAL B 1 45 ? -6.159 -31.316 -24.333 1.00 20.52 37 VAL B O 1
ATOM 1544 N N . ALA B 1 46 ? -4.846 -31.396 -22.512 1.00 21.08 38 ALA B N 1
ATOM 1545 C CA . ALA B 1 46 ? -4.570 -32.826 -22.689 1.00 19.92 38 ALA B CA 1
ATOM 1546 C C . ALA B 1 46 ? -5.879 -33.623 -22.779 1.00 19.59 38 ALA B C 1
ATOM 1547 O O . ALA B 1 46 ? -6.766 -33.470 -21.916 1.00 21.29 38 ALA B O 1
ATOM 1549 N N . GLY B 1 47 ? -6.018 -34.432 -23.838 1.00 19.02 39 GLY B N 1
ATOM 1550 C CA . GLY B 1 47 ? -7.131 -35.366 -23.958 1.00 20.75 39 GLY B CA 1
ATOM 1551 C C . GLY B 1 47 ? -8.506 -34.740 -24.183 1.00 19.81 39 GLY B C 1
ATOM 1552 O O . GLY B 1 47 ? -9.540 -35.434 -24.101 1.00 15.23 39 GLY B O 1
ATOM 1553 N N . LYS B 1 48 ? -8.521 -33.438 -24.469 1.00 16.25 40 LYS B N 1
ATOM 1554 C CA . LYS B 1 48 ? -9.756 -32.726 -24.729 1.00 13.20 40 LYS B CA 1
ATOM 1555 C C . LYS B 1 48 ? -9.812 -32.111 -26.126 1.00 12.72 40 LYS B C 1
ATOM 1556 O O . LYS B 1 48 ? -8.790 -31.929 -26.805 1.00 13.24 40 LYS B O 1
ATOM 1562 N N . ARG B 1 49 ? -11.027 -31.812 -26.556 1.00 16.15 41 ARG B N 1
ATOM 1563 C CA . ARG B 1 49 ? -11.227 -31.007 -27.747 1.00 11.90 41 ARG B CA 1
ATOM 1564 C C . ARG B 1 49 ? -11.691 -29.635 -27.231 1.00 11.10 41 ARG B C 1
ATOM 1565 O O . ARG B 1 49 ? -12.739 -29.548 -26.568 1.00 11.03 41 ARG B O 1
ATOM 1573 N N . VAL B 1 50 ? -10.919 -28.580 -27.550 1.00 10.61 42 VAL B N 1
ATOM 1574 C CA . VAL B 1 50 ? -11.061 -27.246 -26.946 1.00 11.07 42 VAL B CA 1
ATOM 1575 C C . VAL B 1 50 ? -11.091 -26.153 -28.004 1.00 10.34 42 VAL B C 1
ATOM 1576 O O . VAL B 1 50 ? -10.238 -26.121 -28.911 1.00 9.65 42 VAL B O 1
ATOM 1580 N N . VAL B 1 51 ? -12.093 -25.289 -27.913 1.00 9.12 43 VAL B N 1
ATOM 1581 C CA . VAL B 1 51 ? -12.109 -24.094 -28.746 1.00 8.77 43 VAL B CA 1
ATOM 1582 C C . VAL B 1 51 ? -11.524 -22.990 -27.897 1.00 8.35 43 VAL B C 1
ATOM 1583 O O . VAL B 1 51 ? -12.013 -22.762 -26.795 1.00 9.92 43 VAL B O 1
ATOM 1587 N N . ILE B 1 52 ? -10.487 -22.319 -28.397 1.00 8.26 44 ILE B N 1
ATOM 1588 C CA . ILE B 1 52 ? -9.953 -21.125 -27.741 1.00 7.90 44 ILE B CA 1
ATOM 1589 C C . ILE B 1 52 ? -10.191 -19.922 -28.631 1.00 7.73 44 ILE B C 1
ATOM 1590 O O . ILE B 1 52 ? -9.795 -19.933 -29.794 1.00 7.97 44 ILE B O 1
ATOM 1595 N N . PHE B 1 53 ? -10.845 -18.894 -28.091 1.00 7.42 45 PHE B N 1
ATOM 1596 C CA . PHE B 1 53 ? -10.919 -17.628 -28.835 1.00 8.77 45 PHE B CA 1
ATOM 1597 C C . PHE B 1 53 ? -10.195 -16.550 -28.018 1.00 11.66 45 PHE B C 1
ATOM 1598 O O . PHE B 1 53 ? -10.421 -16.432 -26.809 1.00 6.92 45 PHE B O 1
ATOM 1606 N N . GLY B 1 54 ? -9.239 -15.877 -28.658 1.00 7.28 46 GLY B N 1
ATOM 1607 C CA . GLY B 1 54 ? -8.488 -14.825 -28.001 1.00 7.17 46 GLY B CA 1
ATOM 1608 C C . GLY B 1 54 ? -9.141 -13.523 -28.435 1.00 7.16 46 GLY B C 1
ATOM 1609 O O . GLY B 1 54 ? -9.746 -13.464 -29.512 1.00 7.36 46 GLY B O 1
ATOM 1610 N N . LEU B 1 55 ? -9.010 -12.482 -27.621 1.00 7.02 47 LEU B N 1
ATOM 1611 C CA . LEU B 1 55 ? -9.569 -11.171 -27.991 1.00 7.13 47 LEU B CA 1
ATOM 1612 C C . LEU B 1 55 ? -8.761 -10.066 -27.278 1.00 7.14 47 LEU B C 1
ATOM 1613 O O . LEU B 1 55 ? -7.972 -10.355 -26.360 1.00 10.69 47 LEU B O 1
ATOM 1618 N N . PRO B 1 56 ? -8.928 -8.802 -27.692 1.00 7.39 48 PRO B N 1
ATOM 1619 C CA . PRO B 1 56 ? -7.999 -7.774 -27.200 1.00 7.54 48 PRO B CA 1
ATOM 1620 C C . PRO B 1 56 ? -8.182 -7.300 -25.753 1.00 7.27 48 PRO B C 1
ATOM 1621 O O . PRO B 1 56 ? -7.199 -6.858 -25.151 1.00 7.34 48 PRO B O 1
ATOM 1625 N N . GLY B 1 57 ? -9.385 -7.370 -25.191 1.00 8.65 49 GLY B N 1
ATOM 1626 C CA . GLY B 1 57 ? -9.504 -6.981 -23.797 1.00 6.87 49 GLY B CA 1
ATOM 1627 C C . GLY B 1 57 ? -10.862 -7.100 -23.130 1.00 8.20 49 GLY B C 1
ATOM 1628 O O . GLY B 1 57 ? -11.893 -6.741 -23.707 1.00 8.90 49 GLY B O 1
ATOM 1629 N N . ALA B 1 58 ? -10.863 -7.544 -21.874 1.00 7.20 50 ALA B N 1
ATOM 1630 C CA . ALA B 1 58 ? -12.073 -7.567 -21.054 1.00 6.54 50 ALA B CA 1
ATOM 1631 C C . ALA B 1 58 ? -12.716 -6.187 -21.004 1.00 9.90 50 ALA B C 1
ATOM 1632 O O . ALA B 1 58 ? -12.006 -5.168 -21.047 1.00 10.20 50 ALA B O 1
ATOM 1634 N N . PHE B 1 59 ? -14.047 -6.154 -20.903 1.00 10.01 51 PHE B N 1
ATOM 1635 C CA . PHE B 1 59 ? -14.792 -4.908 -20.737 1.00 11.41 51 PHE B CA 1
ATOM 1636 C C . PHE B 1 59 ? -14.782 -3.958 -21.953 1.00 7.77 51 PHE B C 1
ATOM 1637 O O . PHE B 1 59 ? -15.321 -2.842 -21.873 1.00 8.21 51 PHE B O 1
ATOM 1645 N N . THR B 1 60 ? -14.229 -4.398 -23.090 1.00 7.68 52 THR B N 1
ATOM 1646 C CA . THR B 1 60 ? -14.251 -3.562 -24.312 1.00 8.48 52 THR B CA 1
ATOM 1647 C C . THR B 1 60 ? -15.470 -3.899 -25.198 1.00 9.17 52 THR B C 1
ATOM 1648 O O . THR B 1 60 ? -15.987 -5.025 -25.141 1.00 10.88 52 THR B O 1
ATOM 1652 N N . PRO B 1 61 ? -15.933 -2.925 -26.014 1.00 9.21 53 PRO B N 1
ATOM 1653 C CA . PRO B 1 61 ? -17.279 -3.055 -26.611 1.00 9.45 53 PRO B CA 1
ATOM 1654 C C . PRO B 1 61 ? -17.540 -4.319 -27.445 1.00 12.54 53 PRO B C 1
ATOM 1655 O O . PRO B 1 61 ? -18.479 -5.057 -27.140 1.00 9.26 53 PRO B O 1
ATOM 1659 N N . THR B 1 62 ? -16.745 -4.581 -28.472 1.00 12.08 54 THR B N 1
ATOM 1660 C CA . THR B 1 62 ? -17.092 -5.706 -29.352 1.00 11.30 54 THR B CA 1
ATOM 1661 C C . THR B 1 62 ? -16.862 -7.046 -28.661 1.00 12.28 54 THR B C 1
ATOM 1662 O O . THR B 1 62 ? -17.635 -7.997 -28.849 1.00 12.55 54 THR B O 1
ATOM 1666 N N . CYS B 1 63 ? -15.799 -7.117 -27.862 1.00 9.59 55 CYS B N 1
ATOM 1667 C CA . CYS B 1 63 ? -15.553 -8.277 -27.006 1.00 7.67 55 CYS B CA 1
ATOM 1668 C C . CYS B 1 63 ? -16.738 -8.598 -26.097 1.00 13.99 55 CYS B C 1
ATOM 1669 O O . CYS B 1 63 ? -17.154 -9.761 -25.972 1.00 13.03 55 CYS B O 1
ATOM 1672 N N . SER B 1 64 ? -17.263 -7.565 -25.445 1.00 10.66 56 SER B N 1
ATOM 1673 C CA . SER B 1 64 ? -18.316 -7.738 -24.433 1.00 8.09 56 SER B CA 1
ATOM 1674 C C . SER B 1 64 ? -19.709 -7.885 -25.027 1.00 8.62 56 SER B C 1
ATOM 1675 O O . SER B 1 64 ? -20.524 -8.646 -24.509 1.00 13.65 56 SER B O 1
ATOM 1678 N N . ALA B 1 65 ? -19.999 -7.131 -26.087 1.00 9.05 57 ALA B N 1
ATOM 1679 C CA . ALA B 1 65 ? -21.352 -7.102 -26.659 1.00 11.04 57 ALA B CA 1
ATOM 1680 C C . ALA B 1 65 ? -21.600 -8.242 -27.626 1.00 11.44 57 ALA B C 1
ATOM 1681 O O . ALA B 1 65 ? -22.735 -8.711 -27.755 1.00 10.83 57 ALA B O 1
ATOM 1683 N N . GLN B 1 66 ? -20.546 -8.687 -28.313 1.00 9.31 58 GLN B N 1
ATOM 1684 C CA . GLN B 1 66 ? -20.701 -9.649 -29.399 1.00 11.84 58 GLN B CA 1
ATOM 1685 C C . GLN B 1 66 ? -19.912 -10.939 -29.239 1.00 13.07 58 GLN B C 1
ATOM 1686 O O . GLN B 1 66 ? -20.473 -12.027 -29.278 1.00 12.30 58 GLN B O 1
ATOM 1692 N N . HIS B 1 67 ? -18.601 -10.815 -29.067 1.00 13.50 59 HIS B N 1
ATOM 1693 C CA . HIS B 1 67 ? -17.711 -11.977 -29.149 1.00 8.06 59 HIS B CA 1
ATOM 1694 C C . HIS B 1 67 ? -17.928 -13.022 -28.033 1.00 10.64 59 HIS B C 1
ATOM 1695 O O . HIS B 1 67 ? -18.177 -14.199 -28.332 1.00 8.62 59 HIS B O 1
ATOM 1702 N N . VAL B 1 68 ? -17.826 -12.612 -26.767 1.00 10.48 60 VAL B N 1
ATOM 1703 C CA . VAL B 1 68 ? -18.163 -13.523 -25.662 1.00 12.72 60 VAL B CA 1
ATOM 1704 C C . VAL B 1 68 ? -19.627 -14.017 -25.661 1.00 9.84 60 VAL B C 1
ATOM 1705 O O . VAL B 1 68 ? -19.873 -15.237 -25.522 1.00 8.16 60 VAL B O 1
ATOM 1709 N N . PRO B 1 69 ? -20.598 -13.109 -25.823 1.00 8.45 61 PRO B N 1
ATOM 1710 C CA . PRO B 1 69 ? -21.970 -13.608 -25.794 1.00 10.36 61 PRO B CA 1
ATOM 1711 C C . PRO B 1 69 ? -22.285 -14.636 -26.887 1.00 14.52 61 PRO B C 1
ATOM 1712 O O . PRO B 1 69 ? -23.102 -15.542 -26.629 1.00 15.56 61 PRO B O 1
ATOM 1716 N N . GLY B 1 70 ? -21.685 -14.497 -28.076 1.00 10.51 62 GLY B N 1
ATOM 1717 C CA . GLY B 1 70 ? -21.877 -15.476 -29.148 1.00 9.32 62 GLY B CA 1
ATOM 1718 C C . GLY B 1 70 ? -21.427 -16.871 -28.699 1.00 13.86 62 GLY B C 1
ATOM 1719 O O . GLY B 1 70 ? -22.092 -17.883 -29.010 1.00 13.65 62 GLY B O 1
ATOM 1720 N N . TYR B 1 71 ? -20.307 -16.943 -27.982 1.00 8.62 63 TYR B N 1
ATOM 1721 C CA . TYR B 1 71 ? -19.849 -18.239 -27.450 1.00 8.54 63 TYR B CA 1
ATOM 1722 C C . TYR B 1 71 ? -20.695 -18.754 -26.289 1.00 14.12 63 TYR B C 1
ATOM 1723 O O . TYR B 1 71 ? -20.893 -19.974 -26.154 1.00 13.44 63 TYR B O 1
ATOM 1732 N N . VAL B 1 72 ? -21.187 -17.859 -25.437 1.00 12.99 64 VAL B N 1
ATOM 1733 C CA . VAL B 1 72 ? -22.068 -18.320 -24.336 1.00 13.99 64 VAL B CA 1
ATOM 1734 C C . VAL B 1 72 ? -23.349 -18.900 -24.955 1.00 15.84 64 VAL B C 1
ATOM 1735 O O . VAL B 1 72 ? -23.816 -19.974 -24.568 1.00 14.75 64 VAL B O 1
ATOM 1739 N N . GLU B 1 73 ? -23.877 -18.207 -25.958 1.00 11.83 65 GLU B N 1
ATOM 1740 C CA . GLU B 1 73 ? -25.082 -18.629 -26.655 1.00 12.03 65 GLU B CA 1
ATOM 1741 C C . GLU B 1 73 ? -24.899 -19.875 -27.515 1.00 12.10 65 GLU B C 1
ATOM 1742 O O . GLU B 1 73 ? -25.852 -20.628 -27.707 1.00 13.02 65 GLU B O 1
ATOM 1748 N N . HIS B 1 74 ? -23.686 -20.101 -28.026 1.00 10.43 66 HIS B N 1
ATOM 1749 C CA . HIS B 1 74 ? -23.414 -21.291 -28.846 1.00 10.57 66 HIS B CA 1
ATOM 1750 C C . HIS B 1 74 ? -22.854 -22.504 -28.051 1.00 12.82 66 HIS B C 1
ATOM 1751 O O . HIS B 1 74 ? -22.569 -23.545 -28.639 1.00 10.73 66 HIS B O 1
ATOM 1758 N N . ALA B 1 75 ? -22.710 -22.383 -26.727 1.00 10.42 67 ALA B N 1
ATOM 1759 C CA . ALA B 1 75 ? -21.978 -23.397 -25.940 1.00 17.74 67 ALA B CA 1
ATOM 1760 C C . ALA B 1 75 ? -22.624 -24.767 -26.033 1.00 18.10 67 ALA B C 1
ATOM 1761 O O . ALA B 1 75 ? -21.946 -25.798 -26.149 1.00 18.42 67 ALA B O 1
ATOM 1763 N N . GLU B 1 76 ? -23.943 -24.782 -25.976 1.00 20.45 68 GLU B N 1
ATOM 1764 C CA . GLU B 1 76 ? -24.700 -26.025 -26.058 1.00 20.51 68 GLU B CA 1
ATOM 1765 C C . GLU B 1 76 ? -24.427 -26.754 -27.374 1.00 14.38 68 GLU B C 1
ATOM 1766 O O . GLU B 1 76 ? -24.202 -27.963 -27.386 1.00 15.15 68 GLU B O 1
ATOM 1772 N N . GLN B 1 77 ? -24.437 -26.014 -28.479 1.00 14.88 69 GLN B N 1
ATOM 1773 C CA . GLN B 1 77 ? -24.272 -26.605 -29.798 1.00 15.10 69 GLN B CA 1
ATOM 1774 C C . GLN B 1 77 ? -22.837 -27.009 -29.993 1.00 13.19 69 GLN B C 1
ATOM 1775 O O . GLN B 1 77 ? -22.556 -28.010 -30.658 1.00 12.37 69 GLN B O 1
ATOM 1781 N N . LEU B 1 78 ? -21.923 -26.229 -29.437 1.00 11.37 70 LEU B N 1
ATOM 1782 C CA . LEU B 1 78 ? -20.510 -26.568 -29.610 1.00 14.80 70 LEU B CA 1
ATOM 1783 C C . LEU B 1 78 ? -20.228 -27.872 -28.842 1.00 11.41 70 LEU B C 1
ATOM 1784 O O . LEU B 1 78 ? -19.551 -28.760 -29.354 1.00 11.62 70 LEU B O 1
ATOM 1789 N N . ARG B 1 79 ? -20.799 -28.000 -27.645 1.00 11.77 71 ARG B N 1
ATOM 1790 C CA . ARG B 1 79 ? -20.568 -29.194 -26.830 1.00 18.45 71 ARG B CA 1
ATOM 1791 C C . ARG B 1 79 ? -21.259 -30.427 -27.430 1.00 12.16 71 ARG B C 1
ATOM 1792 O O . ARG B 1 79 ? -20.676 -31.516 -27.457 1.00 15.90 71 ARG B O 1
ATOM 1800 N N . ALA B 1 80 ? -22.463 -30.251 -27.969 1.00 12.83 72 ALA B N 1
ATOM 1801 C CA . ALA B 1 80 ? -23.124 -31.369 -28.646 1.00 13.29 72 ALA B CA 1
ATOM 1802 C C . ALA B 1 80 ? -22.266 -31.862 -29.808 1.00 16.27 72 ALA B C 1
ATOM 1803 O O . ALA B 1 80 ? -22.217 -33.077 -30.087 1.00 18.67 72 ALA B O 1
ATOM 1805 N N . ALA B 1 81 ? -21.598 -30.934 -30.494 1.00 14.22 73 ALA B N 1
ATOM 1806 C CA . ALA B 1 81 ? -20.765 -31.289 -31.656 1.00 14.07 73 ALA B CA 1
ATOM 1807 C C . ALA B 1 81 ? -19.447 -31.926 -31.240 1.00 12.99 73 ALA B C 1
ATOM 1808 O O . ALA B 1 81 ? -18.613 -32.227 -32.082 1.00 14.73 73 ALA B O 1
ATOM 1810 N N . GLY B 1 82 ? -19.246 -32.084 -29.932 1.00 14.16 74 GLY B N 1
ATOM 1811 C CA . GLY B 1 82 ? -18.053 -32.712 -29.393 1.00 15.05 74 GLY B CA 1
ATOM 1812 C C . GLY B 1 82 ? -16.959 -31.824 -28.799 1.00 14.15 74 GLY B C 1
ATOM 1813 O O . GLY B 1 82 ? -15.896 -32.321 -28.460 1.00 19.35 74 GLY B O 1
ATOM 1814 N N . ILE B 1 83 ? -17.185 -30.524 -28.670 1.00 10.69 75 ILE B N 1
ATOM 1815 C CA . ILE B 1 83 ? -16.189 -29.683 -28.005 1.00 10.26 75 ILE B CA 1
ATOM 1816 C C . ILE B 1 83 ? -16.289 -29.871 -26.508 1.00 14.22 75 ILE B C 1
ATOM 1817 O O . ILE B 1 83 ? -17.392 -29.801 -25.941 1.00 15.44 75 ILE B O 1
ATOM 1822 N N . ASP B 1 84 ? -15.150 -30.057 -25.846 1.00 12.04 76 ASP B N 1
ATOM 1823 C CA . ASP B 1 84 ? -15.160 -30.317 -24.410 1.00 10.46 76 ASP B CA 1
ATOM 1824 C C . ASP B 1 84 ? -15.219 -29.059 -23.587 1.00 18.78 76 ASP B C 1
ATOM 1825 O O . ASP B 1 84 ? -15.974 -28.994 -22.619 1.00 10.53 76 ASP B O 1
ATOM 1830 N N . GLU B 1 85 ? -14.398 -28.085 -23.965 1.00 9.62 77 GLU B N 1
ATOM 1831 C CA . GLU B 1 85 ? -14.314 -26.802 -23.272 1.00 9.32 77 GLU B CA 1
ATOM 1832 C C . GLU B 1 85 ? -14.168 -25.669 -24.266 1.00 8.94 77 GLU B C 1
ATOM 1833 O O . GLU B 1 85 ? -13.648 -25.852 -25.380 1.00 9.66 77 GLU B O 1
ATOM 1839 N N . ILE B 1 86 ? -14.611 -24.491 -23.852 1.00 8.86 78 ILE B N 1
ATOM 1840 C CA . ILE B 1 86 ? -14.495 -23.293 -24.670 1.00 8.76 78 ILE B CA 1
ATOM 1841 C C . ILE B 1 86 ? -13.739 -22.297 -23.776 1.00 8.45 78 ILE B C 1
ATOM 1842 O O . ILE B 1 86 ? -14.164 -22.011 -22.654 1.00 8.53 78 ILE B O 1
ATOM 1847 N N . TRP B 1 87 ? -12.580 -21.832 -24.218 1.00 9.01 79 TRP B N 1
ATOM 1848 C CA . TRP B 1 87 ? -11.860 -20.805 -23.454 1.00 10.73 79 TRP B CA 1
ATOM 1849 C C . TRP B 1 87 ? -11.869 -19.437 -24.139 1.00 8.06 79 TRP B C 1
ATOM 1850 O O . TRP B 1 87 ? -11.617 -19.341 -25.335 1.00 10.04 79 TRP B O 1
ATOM 1861 N N . CYS B 1 88 ? -12.108 -18.382 -23.367 1.00 6.63 80 CYS B N 1
ATOM 1862 C CA . CYS B 1 88 ? -11.857 -17.003 -23.804 1.00 6.19 80 CYS B CA 1
ATOM 1863 C C . CYS B 1 88 ? -10.509 -16.595 -23.259 1.00 5.93 80 CYS B C 1
ATOM 1864 O O . CYS B 1 88 ? -10.345 -16.496 -22.028 1.00 10.12 80 CYS B O 1
ATOM 1867 N N . VAL B 1 89 ? -9.530 -16.350 -24.121 1.00 5.84 81 VAL B N 1
ATOM 1868 C CA . VAL B 1 89 ? -8.220 -15.922 -23.611 1.00 5.99 81 VAL B CA 1
ATOM 1869 C C . VAL B 1 89 ? -8.024 -14.424 -23.875 1.00 6.36 81 VAL B C 1
ATOM 1870 O O . VAL B 1 89 ? -8.306 -13.939 -24.988 1.00 7.94 81 VAL B O 1
ATOM 1874 N N . SER B 1 90 ? -7.571 -13.684 -22.872 1.00 5.35 82 SER B N 1
ATOM 1875 C CA . SER B 1 90 ? -7.299 -12.260 -23.067 1.00 5.24 82 SER B CA 1
ATOM 1876 C C . SER B 1 90 ? -6.045 -11.919 -22.282 1.00 11.05 82 SER B C 1
ATOM 1877 O O . SER B 1 90 ? -5.743 -12.574 -21.271 1.00 7.61 82 SER B O 1
ATOM 1880 N N . VAL B 1 91 ? -5.303 -10.916 -22.756 1.00 11.45 83 VAL B N 1
ATOM 1881 C CA . VAL B 1 91 ? -4.214 -10.341 -21.974 1.00 9.08 83 VAL B CA 1
ATOM 1882 C C . VAL B 1 91 ? -4.821 -9.369 -20.963 1.00 9.90 83 VAL B C 1
ATOM 1883 O O . VAL B 1 91 ? -4.889 -8.130 -21.166 1.00 6.95 83 VAL B O 1
ATOM 1887 N N . ASN B 1 92 ? -5.288 -9.974 -19.884 1.00 5.57 84 ASN B N 1
ATOM 1888 C CA . ASN B 1 92 ? -5.883 -9.370 -18.689 1.00 5.65 84 ASN B CA 1
ATOM 1889 C C . ASN B 1 92 ? -5.586 -10.292 -17.511 1.00 8.71 84 ASN B C 1
ATOM 1890 O O . ASN B 1 92 ? -5.478 -11.522 -17.700 1.00 7.92 84 ASN B O 1
ATOM 1895 N N . ASP B 1 93 ? -5.506 -9.750 -16.297 1.00 6.11 85 ASP B N 1
ATOM 1896 C CA . ASP B 1 93 ? -5.334 -10.604 -15.120 1.00 16.05 85 ASP B CA 1
ATOM 1897 C C . ASP B 1 93 ? -6.636 -11.350 -14.698 1.00 9.97 85 ASP B C 1
ATOM 1898 O O . ASP B 1 93 ? -7.749 -11.052 -15.194 1.00 6.16 85 ASP B O 1
ATOM 1903 N N . ALA B 1 94 ? -6.530 -12.321 -13.784 1.00 8.42 86 ALA B N 1
ATOM 1904 C CA . ALA B 1 94 ? -7.712 -13.126 -13.438 1.00 11.79 86 ALA B CA 1
ATOM 1905 C C . ALA B 1 94 ? -8.767 -12.382 -12.636 1.00 6.99 86 ALA B C 1
ATOM 1906 O O . ALA B 1 94 ? -9.927 -12.749 -12.680 1.00 7.05 86 ALA B O 1
ATOM 1908 N N . PHE B 1 95 ? -8.373 -11.353 -11.877 1.00 8.05 87 PHE B N 1
ATOM 1909 C CA . PHE B 1 95 ? -9.369 -10.579 -11.123 1.00 7.52 87 PHE B CA 1
ATOM 1910 C C . PHE B 1 95 ? -10.274 -9.882 -12.129 1.00 9.17 87 PHE B C 1
ATOM 1911 O O . PHE B 1 95 ? -11.497 -9.900 -12.004 1.00 7.38 87 PHE B O 1
ATOM 1919 N N . VAL B 1 96 ? -9.666 -9.285 -13.139 1.00 6.83 88 VAL B N 1
ATOM 1920 C CA . VAL B 1 96 ? -10.453 -8.618 -14.167 1.00 6.62 88 VAL B CA 1
ATOM 1921 C C . VAL B 1 96 ? -11.291 -9.614 -15.013 1.00 6.39 88 VAL B C 1
ATOM 1922 O O . VAL B 1 96 ? -12.482 -9.375 -15.248 1.00 6.66 88 VAL B O 1
ATOM 1926 N N . MET B 1 97 ? -10.692 -10.718 -15.445 1.00 6.17 89 MET B N 1
ATOM 1927 C CA . MET B 1 97 ? -11.431 -11.805 -16.156 1.00 7.34 89 MET B CA 1
ATOM 1928 C C . MET B 1 97 ? -12.585 -12.392 -15.327 1.00 6.52 89 MET B C 1
ATOM 1929 O O . MET B 1 97 ? -13.694 -12.636 -15.857 1.00 8.61 89 MET B O 1
ATOM 1934 N N . GLY B 1 98 ? -12.353 -12.564 -14.025 1.00 7.46 90 GLY B N 1
ATOM 1935 C CA . GLY B 1 98 ? -13.404 -13.002 -13.124 1.00 7.40 90 GLY B CA 1
ATOM 1936 C C . GLY B 1 98 ? -14.611 -12.063 -13.020 1.00 9.35 90 GLY B C 1
ATOM 1937 O O . GLY B 1 98 ? -15.768 -12.508 -13.058 1.00 8.32 90 GLY B O 1
ATOM 1938 N N . ALA B 1 99 ? -14.348 -10.775 -12.829 1.00 7.64 91 ALA B N 1
ATOM 1939 C CA . ALA B 1 99 ? -15.413 -9.776 -12.818 1.00 10.26 91 ALA B CA 1
ATOM 1940 C C . ALA B 1 99 ? -16.114 -9.775 -14.179 1.00 9.04 91 ALA B C 1
ATOM 1941 O O . ALA B 1 99 ? -17.330 -9.672 -14.248 1.00 8.24 91 ALA B O 1
ATOM 1943 N N . TRP B 1 100 ? -15.340 -9.832 -15.258 1.00 7.21 92 TRP B N 1
ATOM 1944 C CA . TRP B 1 100 ? -15.941 -9.804 -16.598 1.00 9.40 92 TRP B CA 1
ATOM 1945 C C . TRP B 1 100 ? -16.811 -11.031 -16.785 1.00 7.33 92 TRP B C 1
ATOM 1946 O O . TRP B 1 100 ? -17.932 -10.924 -17.316 1.00 8.13 92 TRP B O 1
ATOM 1957 N N . GLY B 1 101 ? -16.324 -12.188 -16.334 1.00 7.28 93 GLY B N 1
ATOM 1958 C CA . GLY B 1 101 ? -17.094 -13.419 -16.480 1.00 8.78 93 GLY B CA 1
ATOM 1959 C C . GLY B 1 101 ? -18.407 -13.346 -15.685 1.00 10.21 93 GLY B C 1
ATOM 1960 O O . GLY B 1 101 ? -19.436 -13.821 -16.153 1.00 9.64 93 GLY B O 1
ATOM 1961 N N . ARG B 1 102 ? -18.377 -12.772 -14.488 1.00 10.71 94 ARG B N 1
ATOM 1962 C CA . ARG B 1 102 ? -19.605 -12.664 -13.684 1.00 11.96 94 ARG B CA 1
ATOM 1963 C C . ARG B 1 102 ? -20.617 -11.716 -14.357 1.00 15.59 94 ARG B C 1
ATOM 1964 O O . ARG B 1 102 ? -21.816 -11.987 -14.364 1.00 14.84 94 ARG B O 1
ATOM 1972 N N . ASP B 1 103 ? -20.124 -10.628 -14.949 1.00 13.94 95 ASP B N 1
ATOM 1973 C CA . ASP B 1 103 ? -20.973 -9.718 -15.725 1.00 15.54 95 ASP B CA 1
ATOM 1974 C C . ASP B 1 103 ? -21.605 -10.400 -16.954 1.00 14.19 95 ASP B C 1
ATOM 1975 O O . ASP B 1 103 ? -22.756 -10.156 -17.294 1.00 11.88 95 ASP B O 1
ATOM 1980 N N . LEU B 1 104 ? -20.850 -11.260 -17.625 1.00 13.07 96 LEU B N 1
ATOM 1981 C CA . LEU B 1 104 ? -21.339 -11.849 -18.872 1.00 12.56 96 LEU B CA 1
ATOM 1982 C C . LEU B 1 104 ? -21.970 -13.221 -18.667 1.00 12.42 96 LEU B C 1
ATOM 1983 O O . LEU B 1 104 ? -22.344 -13.916 -19.641 1.00 12.32 96 LEU B O 1
ATOM 1988 N N . HIS B 1 105 ? -22.089 -13.627 -17.403 1.00 13.36 97 HIS B N 1
ATOM 1989 C CA . HIS B 1 105 ? -22.773 -14.900 -17.059 1.00 14.08 97 HIS B CA 1
ATOM 1990 C C . HIS B 1 105 ? -22.175 -16.111 -17.754 1.00 14.37 97 HIS B C 1
ATOM 1991 O O . HIS B 1 105 ? -22.892 -16.993 -18.217 1.00 13.90 97 HIS B O 1
ATOM 1998 N N . THR B 1 106 ? -20.847 -16.169 -17.776 1.00 10.69 98 THR B N 1
ATOM 1999 C CA . THR B 1 106 ? -20.121 -17.201 -18.495 1.00 10.49 98 THR B CA 1
ATOM 2000 C C . THR B 1 106 ? -19.969 -18.536 -17.776 1.00 13.35 98 THR B C 1
ATOM 2001 O O . THR B 1 106 ? -19.530 -19.509 -18.401 1.00 15.75 98 THR B O 1
ATOM 2005 N N . ALA B 1 107 ? -20.280 -18.588 -16.478 1.00 15.28 99 ALA B N 1
ATOM 2006 C CA . ALA B 1 107 ? -19.965 -19.777 -15.666 1.00 16.71 99 ALA B CA 1
ATOM 2007 C C . ALA B 1 107 ? -20.549 -21.067 -16.248 1.00 15.64 99 ALA B C 1
ATOM 2008 O O . ALA B 1 107 ? -21.716 -21.112 -16.629 1.00 11.98 99 ALA B O 1
ATOM 2010 N N . GLY B 1 108 ? -19.725 -22.106 -16.341 1.00 11.42 100 GLY B N 1
ATOM 2011 C CA . GLY B 1 108 ? -20.183 -23.381 -16.903 1.00 12.44 100 GLY B CA 1
ATOM 2012 C C . GLY B 1 108 ? -20.289 -23.461 -18.422 1.00 14.41 100 GLY B C 1
ATOM 2013 O O . GLY B 1 108 ? -20.688 -24.501 -18.969 1.00 17.30 100 GLY B O 1
ATOM 2014 N N . LYS B 1 109 ? -19.978 -22.365 -19.114 1.00 11.14 101 LYS B N 1
ATOM 2015 C CA . LYS B 1 109 ? -20.098 -22.333 -20.576 1.00 12.48 101 LYS B CA 1
ATOM 2016 C C . LYS B 1 109 ? -18.802 -21.938 -21.267 1.00 13.45 101 LYS B C 1
ATOM 2017 O O . LYS B 1 109 ? -18.386 -22.557 -22.251 1.00 14.85 101 LYS B O 1
ATOM 2023 N N . VAL B 1 110 ? -18.167 -20.893 -20.759 1.00 13.25 102 VAL B N 1
ATOM 2024 C CA . VAL B 1 110 ? -16.898 -20.434 -21.297 1.00 13.62 102 VAL B CA 1
ATOM 2025 C C . VAL B 1 110 ? -15.956 -20.209 -20.123 1.00 14.57 102 VAL B C 1
ATOM 2026 O O . VAL B 1 110 ? -16.330 -19.505 -19.179 1.00 13.30 102 VAL B O 1
ATOM 2030 N N . ARG B 1 111 ? -14.766 -20.824 -20.148 1.00 10.56 103 ARG B N 1
ATOM 2031 C CA . ARG B 1 111 ? -13.757 -20.568 -19.125 1.00 12.19 103 ARG B CA 1
ATOM 2032 C C . ARG B 1 111 ? -13.090 -19.235 -19.457 1.00 10.26 103 ARG B C 1
ATOM 2033 O O . ARG B 1 111 ? -12.655 -19.011 -20.622 1.00 8.84 103 ARG B O 1
ATOM 2041 N N . MET B 1 112 ? -13.046 -18.321 -18.483 1.00 11.19 104 MET B N 1
ATOM 2042 C CA . MET B 1 112 ? -12.402 -17.013 -18.694 1.00 8.76 104 MET B CA 1
ATOM 2043 C C . MET B 1 112 ? -10.927 -17.113 -18.300 1.00 7.53 104 MET B C 1
ATOM 2044 O O . MET B 1 112 ? -10.596 -17.118 -17.093 1.00 7.57 104 MET B O 1
ATOM 2049 N N . MET B 1 113 ? -10.054 -17.263 -19.311 1.00 7.94 105 MET B N 1
ATOM 2050 C CA . MET B 1 113 ? -8.637 -17.607 -19.074 1.00 11.48 105 MET B CA 1
ATOM 2051 C C . MET B 1 113 ? -7.681 -16.398 -19.201 1.00 11.86 105 MET B C 1
ATOM 2052 O O . MET B 1 113 ? -7.475 -15.867 -20.288 1.00 11.03 105 MET B O 1
ATOM 2057 N N . ALA B 1 114 ? -7.104 -15.971 -18.079 1.00 11.21 106 ALA B N 1
ATOM 2058 C CA . ALA B 1 114 ? -6.335 -14.734 -18.025 1.00 10.27 106 ALA B CA 1
ATOM 2059 C C . ALA B 1 114 ? -4.901 -14.999 -18.507 1.00 7.03 106 ALA B C 1
ATOM 2060 O O . ALA B 1 114 ? -4.267 -15.933 -18.056 1.00 6.60 106 ALA B O 1
ATOM 2062 N N . ASP B 1 115 ? -4.400 -14.201 -19.445 1.00 6.76 107 ASP B N 1
ATOM 2063 C CA . ASP B 1 115 ? -3.016 -14.320 -19.912 1.00 6.33 107 ASP B CA 1
ATOM 2064 C C . ASP B 1 115 ? -2.386 -12.947 -19.617 1.00 7.75 107 ASP B C 1
ATOM 2065 O O . ASP B 1 115 ? -1.859 -12.270 -20.521 1.00 7.12 107 ASP B O 1
ATOM 2070 N N . GLY B 1 116 ? -2.485 -12.505 -18.367 1.00 8.72 108 GLY B N 1
ATOM 2071 C CA . GLY B 1 116 ? -2.193 -11.091 -18.048 1.00 6.51 108 GLY B CA 1
ATOM 2072 C C . GLY B 1 116 ? -0.733 -10.654 -18.240 1.00 8.98 108 GLY B C 1
ATOM 2073 O O . GLY B 1 116 ? -0.392 -9.436 -18.251 1.00 7.44 108 GLY B O 1
ATOM 2074 N N . SER B 1 117 ? 0.152 -11.627 -18.374 1.00 7.32 109 SER B N 1
ATOM 2075 C CA . SER B 1 117 ? 1.560 -11.312 -18.661 1.00 7.89 109 SER B CA 1
ATOM 2076 C C . SER B 1 117 ? 1.879 -11.465 -20.141 1.00 7.89 109 SER B C 1
ATOM 2077 O O . SER B 1 117 ? 3.029 -11.277 -20.561 1.00 10.29 109 SER B O 1
ATOM 2080 N N . ALA B 1 118 ? 0.836 -11.772 -20.918 1.00 11.03 110 ALA B N 1
ATOM 2081 C CA . ALA B 1 118 ? 0.937 -12.036 -22.359 1.00 7.37 110 ALA B CA 1
ATOM 2082 C C . ALA B 1 118 ? 1.871 -13.192 -22.732 1.00 11.16 110 ALA B C 1
ATOM 2083 O O . ALA B 1 118 ? 2.239 -13.330 -23.903 1.00 12.07 110 ALA B O 1
ATOM 2085 N N . ALA B 1 119 ? 2.214 -14.038 -21.761 1.00 11.23 111 ALA B N 1
ATOM 2086 C CA . ALA B 1 119 ? 3.125 -15.168 -21.994 1.00 8.93 111 ALA B CA 1
ATOM 2087 C C . ALA B 1 119 ? 2.647 -16.123 -23.084 1.00 13.69 111 ALA B C 1
ATOM 2088 O O . ALA B 1 119 ? 3.449 -16.505 -23.950 1.00 11.69 111 ALA B O 1
ATOM 2090 N N . PHE B 1 120 ? 1.361 -16.489 -23.026 1.00 8.32 112 PHE B N 1
ATOM 2091 C CA . PHE B 1 120 ? 0.743 -17.479 -23.933 1.00 12.40 112 PHE B CA 1
ATOM 2092 C C . PHE B 1 120 ? 0.583 -16.832 -25.299 1.00 8.68 112 PHE B C 1
ATOM 2093 O O . PHE B 1 120 ? 0.911 -17.420 -26.327 1.00 9.78 112 PHE B O 1
ATOM 2101 N N . THR B 1 121 ? 0.078 -15.606 -25.295 1.00 9.72 113 THR B N 1
ATOM 2102 C CA . THR B 1 121 ? -0.180 -14.905 -26.558 1.00 11.96 113 THR B CA 1
ATOM 2103 C C . THR B 1 121 ? 1.154 -14.678 -27.269 1.00 13.66 113 THR B C 1
ATOM 2104 O O . THR B 1 121 ? 1.243 -14.794 -28.498 1.00 14.33 113 THR B O 1
ATOM 2108 N N . HIS B 1 122 ? 2.190 -14.354 -26.498 1.00 8.52 114 HIS B N 1
ATOM 2109 C CA . HIS B 1 122 ? 3.529 -14.223 -27.087 1.00 12.21 114 HIS B CA 1
ATOM 2110 C C . HIS B 1 122 ? 4.054 -15.535 -27.699 1.00 14.79 114 HIS B C 1
ATOM 2111 O O . HIS B 1 122 ? 4.651 -15.519 -28.804 1.00 14.44 114 HIS B O 1
ATOM 2118 N N . ALA B 1 123 ? 3.842 -16.656 -27.001 1.00 11.56 115 ALA B N 1
ATOM 2119 C CA . ALA B 1 123 ? 4.372 -17.949 -27.441 1.00 15.58 115 ALA B CA 1
ATOM 2120 C C . ALA B 1 123 ? 3.635 -18.405 -28.695 1.00 15.95 115 ALA B C 1
ATOM 2121 O O . ALA B 1 123 ? 4.129 -19.240 -29.440 1.00 16.27 115 ALA B O 1
ATOM 2123 N N . LEU B 1 124 ? 2.443 -17.847 -28.898 1.00 13.42 116 LEU B N 1
ATOM 2124 C CA . LEU B 1 124 ? 1.601 -18.161 -30.049 1.00 13.21 116 LEU B CA 1
ATOM 2125 C C . LEU B 1 124 ? 1.955 -17.224 -31.204 1.00 13.92 116 LEU B C 1
ATOM 2126 O O . LEU B 1 124 ? 1.534 -17.427 -32.352 1.00 11.61 116 LEU B O 1
ATOM 2131 N N . GLY B 1 125 ? 2.716 -16.180 -30.896 1.00 12.90 117 GLY B N 1
ATOM 2132 C CA . GLY B 1 125 ? 3.028 -15.158 -31.890 1.00 10.38 117 GLY B CA 1
ATOM 2133 C C . GLY B 1 125 ? 1.808 -14.353 -32.298 1.00 14.67 117 GLY B C 1
ATOM 2134 O O . GLY B 1 125 ? 1.701 -13.903 -33.448 1.00 13.98 117 GLY B O 1
ATOM 2135 N N . LEU B 1 126 ? 0.879 -14.160 -31.360 1.00 8.93 118 LEU B N 1
ATOM 2136 C CA . LEU B 1 126 ? -0.376 -13.492 -31.688 1.00 8.41 118 LEU B CA 1
ATOM 2137 C C . LEU B 1 126 ? -0.630 -12.195 -30.915 1.00 7.95 118 LEU B C 1
ATOM 2138 O O . LEU B 1 126 ? -1.780 -11.843 -30.682 1.00 7.45 118 LEU B O 1
ATOM 2143 N N . THR B 1 127 ? 0.419 -11.490 -30.501 1.00 8.23 119 THR B N 1
ATOM 2144 C CA . THR B 1 127 ? 0.234 -10.191 -29.825 1.00 9.73 119 THR B CA 1
ATOM 2145 C C . THR B 1 127 ? 0.068 -9.070 -30.845 1.00 10.32 119 THR B C 1
ATOM 2146 O O . THR B 1 127 ? 0.369 -9.253 -32.036 1.00 9.15 119 THR B O 1
ATOM 2150 N N . GLN B 1 128 ? -0.424 -7.922 -30.371 1.00 8.02 120 GLN B N 1
ATOM 2151 C CA . GLN B 1 128 ? -0.446 -6.684 -31.161 1.00 8.44 120 GLN B CA 1
ATOM 2152 C C . GLN B 1 128 ? -0.267 -5.527 -30.206 1.00 11.28 120 GLN B C 1
ATOM 2153 O O . GLN B 1 128 ? -0.552 -5.637 -29.007 1.00 12.55 120 GLN B O 1
ATOM 2159 N N . ASP B 1 129 ? 0.235 -4.424 -30.737 1.00 14.29 121 ASP B N 1
ATOM 2160 C CA . ASP B 1 129 ? 0.489 -3.238 -29.925 1.00 15.83 121 ASP B CA 1
ATOM 2161 C C . ASP B 1 129 ? -0.698 -2.285 -29.980 1.00 15.09 121 ASP B C 1
ATOM 2162 O O . ASP B 1 129 ? -0.882 -1.581 -30.969 1.00 14.62 121 ASP B O 1
ATOM 2167 N N . LEU B 1 130 ? -1.504 -2.262 -28.913 1.00 13.09 122 LEU B N 1
ATOM 2168 C CA . LEU B 1 130 ? -2.611 -1.317 -28.834 1.00 13.18 122 LEU B CA 1
ATOM 2169 C C . LEU B 1 130 ? -2.275 -0.160 -27.904 1.00 18.80 122 LEU B C 1
ATOM 2170 O O . LEU B 1 130 ? -3.142 0.314 -27.188 1.00 9.04 122 LEU B O 1
ATOM 2175 N N . SER B 1 131 ? -1.027 0.298 -27.933 1.00 9.79 123 SER B N 1
ATOM 2176 C CA . SER B 1 131 ? -0.618 1.412 -27.062 1.00 21.41 123 SER B CA 1
ATOM 2177 C C . SER B 1 131 ? -1.385 2.691 -27.346 1.00 20.37 123 SER B C 1
ATOM 2178 O O . SER B 1 131 ? -1.687 3.446 -26.419 1.00 20.35 123 SER B O 1
ATOM 2181 N N . ALA B 1 132 ? -1.705 2.918 -28.626 1.00 16.54 124 ALA B N 1
ATOM 2182 C CA . ALA B 1 132 ? -2.394 4.133 -29.065 1.00 19.50 124 ALA B CA 1
ATOM 2183 C C . ALA B 1 132 ? -3.739 4.299 -28.379 1.00 17.75 124 ALA B C 1
ATOM 2184 O O . ALA B 1 132 ? -4.284 5.406 -28.316 1.00 15.61 124 ALA B O 1
ATOM 2186 N N . ARG B 1 133 ? -4.275 3.198 -27.875 1.00 13.01 125 ARG B N 1
ATOM 2187 C CA . ARG B 1 133 ? -5.571 3.217 -27.203 1.00 13.77 125 ARG B CA 1
ATOM 2188 C C . ARG B 1 133 ? -5.442 3.095 -25.708 1.00 13.11 125 ARG B C 1
ATOM 2189 O O . ARG B 1 133 ? -6.452 2.978 -25.013 1.00 16.34 125 ARG B O 1
ATOM 2197 N N . GLY B 1 134 ? -4.214 3.099 -25.207 1.00 10.89 126 GLY B N 1
ATOM 2198 C CA . GLY B 1 134 ? -4.028 3.056 -23.785 1.00 10.00 126 GLY B CA 1
ATOM 2199 C C . GLY B 1 134 ? -4.097 1.635 -23.287 1.00 11.07 126 GLY B C 1
ATOM 2200 O O . GLY B 1 134 ? -4.356 1.433 -22.115 1.00 8.94 126 GLY B O 1
ATOM 2201 N N . MET B 1 135 ? -3.865 0.652 -24.165 1.00 8.69 127 MET B N 1
ATOM 2202 C CA . MET B 1 135 ? -4.020 -0.742 -23.776 1.00 7.96 127 MET B CA 1
ATOM 2203 C C . MET B 1 135 ? -2.718 -1.526 -23.743 1.00 12.00 127 MET B C 1
ATOM 2204 O O . MET B 1 135 ? -2.720 -2.681 -23.320 1.00 10.09 127 MET B O 1
ATOM 2209 N N . GLY B 1 136 ? -1.626 -0.929 -24.219 1.00 9.57 128 GLY B N 1
ATOM 2210 C CA . GLY B 1 136 ? -0.348 -1.640 -24.321 1.00 10.17 128 GLY B CA 1
ATOM 2211 C C . GLY B 1 136 ? -0.377 -2.862 -25.218 1.00 10.02 128 GLY B C 1
ATOM 2212 O O . GLY B 1 136 ? -1.142 -2.904 -26.178 1.00 12.04 128 GLY B O 1
ATOM 2213 N N . ILE B 1 137 ? 0.427 -3.879 -24.891 1.00 8.78 129 ILE B N 1
ATOM 2214 C CA . ILE B 1 137 ? 0.452 -5.116 -25.679 1.00 9.68 129 ILE B CA 1
ATOM 2215 C C . ILE B 1 137 ? -0.727 -6.032 -25.316 1.00 8.63 129 ILE B C 1
ATOM 2216 O O . ILE B 1 137 ? -0.933 -6.346 -24.148 1.00 7.03 129 ILE B O 1
ATOM 2221 N N . ARG B 1 138 ? -1.488 -6.470 -26.322 1.00 7.59 130 ARG B N 1
ATOM 2222 C CA . ARG B 1 138 ? -2.694 -7.278 -26.130 1.00 8.86 130 ARG B CA 1
ATOM 2223 C C . ARG B 1 138 ? -2.721 -8.396 -27.171 1.00 10.71 130 ARG B C 1
ATOM 2224 O O . ARG B 1 138 ? -1.819 -8.499 -28.022 1.00 10.43 130 ARG B O 1
ATOM 2232 N N . SER B 1 139 ? -3.740 -9.246 -27.115 1.00 6.14 131 SER B N 1
ATOM 2233 C CA . SER B 1 139 ? -3.887 -10.277 -28.144 1.00 6.24 131 SER B CA 1
ATOM 2234 C C . SER B 1 139 ? -4.604 -9.787 -29.412 1.00 8.24 131 SER B C 1
ATOM 2235 O O . SER B 1 139 ? -5.442 -8.885 -29.360 1.00 10.05 131 SER B O 1
ATOM 2238 N N . LEU B 1 140 ? -4.273 -10.393 -30.555 1.00 7.81 132 LEU B N 1
ATOM 2239 C CA . LEU B 1 140 ? -5.123 -10.353 -31.741 1.00 9.32 132 LEU B CA 1
ATOM 2240 C C . LEU B 1 140 ? -6.420 -11.084 -31.418 1.00 10.51 132 LEU B C 1
ATOM 2241 O O . LEU B 1 140 ? -6.494 -11.840 -30.444 1.00 10.86 132 LEU B O 1
ATOM 2246 N N . ARG B 1 141 ? -7.449 -10.850 -32.223 1.00 8.85 133 ARG B N 1
ATOM 2247 C CA . ARG B 1 141 ? -8.697 -11.570 -32.038 1.00 8.10 133 ARG B CA 1
ATOM 2248 C C . ARG B 1 141 ? -8.637 -12.820 -32.919 1.00 7.06 133 ARG B C 1
ATOM 2249 O O . ARG B 1 141 ? -8.276 -12.730 -34.097 1.00 7.51 133 ARG B O 1
ATOM 2257 N N . TYR B 1 142 ? -8.960 -13.984 -32.359 1.00 6.98 134 TYR B N 1
ATOM 2258 C CA . TYR B 1 142 ? -8.900 -15.219 -33.141 1.00 7.45 134 TYR B CA 1
ATOM 2259 C C . TYR B 1 142 ? -9.779 -16.314 -32.570 1.00 7.75 134 TYR B C 1
ATOM 2260 O O . TYR B 1 142 ? -10.272 -16.229 -31.451 1.00 7.13 134 TYR B O 1
ATOM 2269 N N . ALA B 1 143 ? -9.954 -17.369 -33.336 1.00 8.04 135 ALA B N 1
ATOM 2270 C CA . ALA B 1 143 ? -10.476 -18.591 -32.740 1.00 13.64 135 ALA B CA 1
ATOM 2271 C C . ALA B 1 143 ? -9.662 -19.765 -33.229 1.00 15.38 135 ALA B C 1
ATOM 2272 O O . ALA B 1 143 ? -9.357 -19.867 -34.439 1.00 17.66 135 ALA B O 1
ATOM 2274 N N . MET B 1 144 ? -9.335 -20.672 -32.301 1.00 8.82 136 MET B N 1
ATOM 2275 C CA . MET B 1 144 ? -8.729 -21.952 -32.696 1.00 9.54 136 MET B CA 1
ATOM 2276 C C . MET B 1 144 ? -9.325 -23.167 -32.019 1.00 12.15 136 MET B C 1
ATOM 2277 O O . MET B 1 144 ? -9.905 -23.098 -30.933 1.00 13.95 136 MET B O 1
ATOM 2282 N N . VAL B 1 145 ? -9.208 -24.292 -32.709 1.00 9.55 137 VAL B N 1
ATOM 2283 C CA . VAL B 1 145 ? -9.796 -25.534 -32.245 1.00 10.68 137 VAL B CA 1
ATOM 2284 C C . VAL B 1 145 ? -8.610 -26.462 -32.049 1.00 11.30 137 VAL B C 1
ATOM 2285 O O . VAL B 1 145 ? -7.756 -26.596 -32.935 1.00 11.17 137 VAL B O 1
ATOM 2289 N N . ILE B 1 146 ? -8.533 -27.031 -30.848 1.00 11.11 138 ILE B N 1
ATOM 2290 C CA A ILE B 1 146 ? -7.393 -27.834 -30.417 0.87 11.36 138 ILE B CA 1
ATOM 2291 C CA B ILE B 1 146 ? -7.392 -27.836 -30.465 0.13 11.34 138 ILE B CA 1
ATOM 2292 C C . ILE B 1 146 ? -7.865 -29.230 -30.140 1.00 9.61 138 ILE B C 1
ATOM 2293 O O . ILE B 1 146 ? -8.886 -29.411 -29.480 1.00 9.44 138 ILE B O 1
ATOM 2302 N N . ASP B 1 147 ? -7.123 -30.202 -30.657 1.00 10.17 139 ASP B N 1
ATOM 2303 C CA . ASP B 1 147 ? -7.441 -31.637 -30.459 1.00 14.63 139 ASP B CA 1
ATOM 2304 C C . ASP B 1 147 ? -6.130 -32.381 -30.381 1.00 15.69 139 ASP B C 1
ATOM 2305 O O . ASP B 1 147 ? -5.259 -32.169 -31.231 1.00 19.57 139 ASP B O 1
ATOM 2310 N N . GLY B 1 148 ? -5.986 -33.252 -29.385 1.00 23.39 140 GLY B N 1
ATOM 2311 C CA . GLY B 1 148 ? -4.724 -33.944 -29.166 1.00 24.54 140 GLY B CA 1
ATOM 2312 C C . GLY B 1 148 ? -3.600 -32.950 -28.933 1.00 19.70 140 GLY B C 1
ATOM 2313 O O . GLY B 1 148 ? -2.470 -33.146 -29.367 1.00 21.49 140 GLY B O 1
ATOM 2314 N N . GLY B 1 149 ? -3.908 -31.851 -28.273 1.00 15.01 141 GLY B N 1
ATOM 2315 C CA . GLY B 1 149 ? -2.906 -30.820 -28.057 1.00 17.59 141 GLY B CA 1
ATOM 2316 C C . GLY B 1 149 ? -2.337 -30.130 -29.288 1.00 17.99 141 GLY B C 1
ATOM 2317 O O . GLY B 1 149 ? -1.398 -29.322 -29.183 1.00 17.97 141 GLY B O 1
ATOM 2318 N N . VAL B 1 150 ? -2.897 -30.443 -30.454 1.00 17.18 142 VAL B N 1
ATOM 2319 C CA . VAL B 1 150 ? -2.453 -29.849 -31.724 1.00 15.80 142 VAL B CA 1
ATOM 2320 C C . VAL B 1 150 ? -3.467 -28.839 -32.279 1.00 17.90 142 VAL B C 1
ATOM 2321 O O . VAL B 1 150 ? -4.683 -29.054 -32.179 1.00 16.92 142 VAL B O 1
ATOM 2325 N N . VAL B 1 151 ? -2.988 -27.726 -32.841 1.00 16.01 143 VAL B N 1
ATOM 2326 C CA . VAL B 1 151 ? -3.897 -26.826 -33.569 1.00 15.41 143 VAL B CA 1
ATOM 2327 C C . VAL B 1 151 ? -4.564 -27.518 -34.780 1.00 18.11 143 VAL B C 1
ATOM 2328 O O . VAL B 1 151 ? -3.868 -27.974 -35.708 1.00 17.55 143 VAL B O 1
ATOM 2332 N N . LYS B 1 152 ? -5.899 -27.592 -34.802 1.00 10.70 144 LYS B N 1
ATOM 2333 C CA . LYS B 1 152 ? -6.588 -28.225 -35.947 1.00 11.17 144 LYS B CA 1
ATOM 2334 C C . LYS B 1 152 ? -7.086 -27.156 -36.933 1.00 14.59 144 LYS B C 1
ATOM 2335 O O . LYS B 1 152 ? -7.048 -27.349 -38.147 1.00 15.81 144 LYS B O 1
ATOM 2341 N N . THR B 1 153 ? -7.561 -26.029 -36.403 1.00 12.03 145 THR B N 1
ATOM 2342 C CA . THR B 1 153 ? -7.922 -24.890 -37.269 1.00 12.03 145 THR B CA 1
ATOM 2343 C C . THR B 1 153 ? -7.514 -23.631 -36.573 1.00 11.45 145 THR B C 1
ATOM 2344 O O . THR B 1 153 ? -7.417 -23.609 -35.338 1.00 9.68 145 THR B O 1
ATOM 2348 N N . LEU B 1 154 ? -7.317 -22.577 -37.346 1.00 10.40 146 LEU B N 1
ATOM 2349 C CA . LEU B 1 154 ? -6.868 -21.314 -36.793 1.00 16.06 146 LEU B CA 1
ATOM 2350 C C . LEU B 1 154 ? -7.460 -20.182 -37.646 1.00 17.68 146 LEU B C 1
ATOM 2351 O O . LEU B 1 154 ? -7.288 -20.148 -38.878 1.00 18.35 146 LEU B O 1
ATOM 2356 N N . ALA B 1 155 ? -8.194 -19.284 -37.006 1.00 13.53 147 ALA B N 1
ATOM 2357 C CA . ALA B 1 155 ? -8.794 -18.162 -37.730 1.00 13.90 147 ALA B CA 1
ATOM 2358 C C . ALA B 1 155 ? -8.369 -16.879 -37.043 1.00 9.59 147 ALA B C 1
ATOM 2359 O O . ALA B 1 155 ? -8.924 -16.525 -36.013 1.00 12.34 147 ALA B O 1
ATOM 2361 N N . VAL B 1 156 ? -7.410 -16.166 -37.608 1.00 11.26 148 VAL B N 1
ATOM 2362 C CA . VAL B 1 156 ? -6.957 -14.930 -36.952 1.00 9.75 148 VAL B CA 1
ATOM 2363 C C . VAL B 1 156 ? -7.502 -13.727 -37.715 1.00 11.29 148 VAL B C 1
ATOM 2364 O O . VAL B 1 156 ? -7.378 -13.677 -38.939 1.00 10.81 148 VAL B O 1
ATOM 2368 N N . GLU B 1 157 ? -8.084 -12.758 -36.993 1.00 11.04 149 GLU B N 1
ATOM 2369 C CA . GLU B 1 157 ? -8.652 -11.566 -37.615 1.00 10.05 149 GLU B CA 1
ATOM 2370 C C . GLU B 1 157 ? -7.588 -10.555 -37.959 1.00 13.11 149 GLU B C 1
ATOM 2371 O O . GLU B 1 157 ? -6.639 -10.354 -37.190 1.00 10.25 149 GLU B O 1
ATOM 2377 N N . ALA B 1 158 ? -7.747 -9.915 -39.119 1.00 13.51 150 ALA B N 1
ATOM 2378 C CA . ALA B 1 158 ? -7.014 -8.678 -39.420 1.00 15.06 150 ALA B CA 1
ATOM 2379 C C . ALA B 1 158 ? -7.361 -7.709 -38.312 1.00 13.49 150 ALA B C 1
ATOM 2380 O O . ALA B 1 158 ? -8.464 -7.790 -37.749 1.00 11.46 150 ALA B O 1
ATOM 2382 N N . PRO B 1 159 ? -6.422 -6.817 -37.960 1.00 15.21 151 PRO B N 1
ATOM 2383 C CA . PRO B 1 159 ? -6.660 -5.816 -36.908 1.00 14.79 151 PRO B CA 1
ATOM 2384 C C . PRO B 1 159 ? -7.980 -5.084 -37.126 1.00 15.13 151 PRO B C 1
ATOM 2385 O O . PRO B 1 159 ? -8.277 -4.644 -38.249 1.00 15.41 151 PRO B O 1
ATOM 2389 N N . GLY B 1 160 ? -8.786 -5.019 -36.070 1.00 12.08 152 GLY B N 1
ATOM 2390 C CA . GLY B 1 160 ? -10.003 -4.223 -36.069 1.00 13.27 152 GLY B CA 1
ATOM 2391 C C . GLY B 1 160 ? -11.216 -4.904 -36.683 1.00 15.80 152 GLY B C 1
ATOM 2392 O O . GLY B 1 160 ? -12.300 -4.324 -36.697 1.00 16.52 152 GLY B O 1
ATOM 2393 N N . LYS B 1 161 ? -11.035 -6.133 -37.172 1.00 13.97 153 LYS B N 1
ATOM 2394 C CA . LYS B 1 161 ? -12.088 -6.890 -37.842 1.00 13.11 153 LYS B CA 1
ATOM 2395 C C . LYS B 1 161 ? -12.635 -8.070 -37.008 1.00 15.80 153 LYS B C 1
ATOM 2396 O O . LYS B 1 161 ? -11.964 -8.595 -36.097 1.00 9.43 153 LYS B O 1
ATOM 2402 N N . PHE B 1 162 ? -13.868 -8.473 -37.319 1.00 16.71 154 PHE B N 1
ATOM 2403 C CA . PHE B 1 162 ? -14.533 -9.543 -36.588 1.00 16.12 154 PHE B CA 1
ATOM 2404 C C . PHE B 1 162 ? -15.368 -10.323 -37.598 1.00 18.49 154 PHE B C 1
ATOM 2405 O O . PHE B 1 162 ? -16.602 -10.262 -37.565 1.00 18.23 154 PHE B O 1
ATOM 2413 N N . GLU B 1 163 ? -14.687 -11.013 -38.512 1.00 18.66 155 GLU B N 1
ATOM 2414 C CA . GLU B 1 163 ? -15.348 -11.729 -39.608 1.00 17.84 155 GLU B CA 1
ATOM 2415 C C . GLU B 1 163 ? -15.213 -13.251 -39.504 1.00 16.92 155 GLU B C 1
ATOM 2416 O O . GLU B 1 163 ? -15.969 -13.984 -40.168 1.00 18.03 155 GLU B O 1
ATOM 2422 N N . VAL B 1 164 ? -14.238 -13.749 -38.732 1.00 12.74 156 VAL B N 1
ATOM 2423 C CA . VAL B 1 164 ? -13.952 -15.213 -38.793 1.00 10.19 156 VAL B CA 1
ATOM 2424 C C . VAL B 1 164 ? -13.868 -15.962 -37.456 1.00 9.49 156 VAL B C 1
ATOM 2425 O O . VAL B 1 164 ? -13.856 -17.217 -37.440 1.00 13.18 156 VAL B O 1
ATOM 2429 N N . SER B 1 165 ? -13.766 -15.215 -36.352 1.00 8.98 157 SER B N 1
ATOM 2430 C CA . SER B 1 165 ? -13.470 -15.791 -35.023 1.00 8.39 157 SER B CA 1
ATOM 2431 C C . SER B 1 165 ? -14.708 -15.891 -34.130 1.00 8.09 157 SER B C 1
ATOM 2432 O O . SER B 1 165 ? -14.609 -16.263 -32.954 1.00 10.79 157 SER B O 1
ATOM 2435 N N . ASP B 1 166 ? -15.867 -15.555 -34.676 1.00 8.39 158 ASP B N 1
ATOM 2436 C CA . ASP B 1 166 ? -17.128 -15.587 -33.910 1.00 8.25 158 ASP B CA 1
ATOM 2437 C C . ASP B 1 166 ? -17.640 -17.028 -33.825 1.00 10.61 158 ASP B C 1
ATOM 2438 O O . ASP B 1 166 ? -17.275 -17.876 -34.668 1.00 8.90 158 ASP B O 1
ATOM 2443 N N . ALA B 1 167 ? -18.526 -17.298 -32.860 1.00 8.16 159 ALA B N 1
ATOM 2444 C CA . ALA B 1 167 ? -18.925 -18.691 -32.546 1.00 12.43 159 ALA B CA 1
ATOM 2445 C C . ALA B 1 167 ? -19.693 -19.376 -33.682 1.00 9.83 159 ALA B C 1
ATOM 2446 O O . ALA B 1 167 ? -19.550 -20.595 -33.930 1.00 8.95 159 ALA B O 1
ATOM 2448 N N . ALA B 1 168 ? -20.517 -18.603 -34.384 1.00 9.12 160 ALA B N 1
ATOM 2449 C CA . ALA B 1 168 ? -21.213 -19.149 -35.534 1.00 9.73 160 ALA B CA 1
ATOM 2450 C C . ALA B 1 168 ? -20.263 -19.680 -36.611 1.00 9.97 160 ALA B C 1
ATOM 2451 O O . ALA B 1 168 ? -20.486 -20.767 -37.126 1.00 10.32 160 ALA B O 1
ATOM 2453 N N . SER B 1 169 ? -19.233 -18.906 -36.983 1.00 9.88 161 SER B N 1
ATOM 2454 C CA . SER B 1 169 ? -18.270 -19.362 -37.993 1.00 13.34 161 SER B CA 1
ATOM 2455 C C . SER B 1 169 ? -17.527 -20.612 -37.528 1.00 14.94 161 SER B C 1
ATOM 2456 O O . SER B 1 169 ? -17.282 -21.504 -38.315 1.00 11.66 161 SER B O 1
ATOM 2459 N N . VAL B 1 170 ? -17.128 -20.635 -36.260 1.00 16.85 162 VAL B N 1
ATOM 2460 C CA . VAL B 1 170 ? -16.482 -21.792 -35.668 1.00 14.57 162 VAL B CA 1
ATOM 2461 C C . VAL B 1 170 ? -17.346 -23.062 -35.703 1.00 12.89 162 VAL B C 1
ATOM 2462 O O . VAL B 1 170 ? -16.887 -24.135 -36.102 1.00 11.35 162 VAL B O 1
ATOM 2466 N N . LEU B 1 171 ? -18.607 -22.952 -35.311 1.00 13.84 163 LEU B N 1
ATOM 2467 C CA . LEU B 1 171 ? -19.481 -24.112 -35.317 1.00 13.37 163 LEU B CA 1
ATOM 2468 C C . LEU B 1 171 ? -19.630 -24.605 -36.736 1.00 11.78 163 LEU B C 1
ATOM 2469 O O . LEU B 1 171 ? -19.657 -25.820 -36.998 1.00 15.01 163 LEU B O 1
ATOM 2474 N N . ALA B 1 172 ? -19.661 -23.665 -37.665 1.00 10.75 164 ALA B N 1
ATOM 2475 C CA . ALA B 1 172 ? -19.845 -24.013 -39.061 1.00 13.29 164 ALA B CA 1
ATOM 2476 C C . ALA B 1 172 ? -18.616 -24.701 -39.649 1.00 13.60 164 ALA B C 1
ATOM 2477 O O . ALA B 1 172 ? -18.721 -25.360 -40.685 1.00 14.59 164 ALA B O 1
ATOM 2479 N N . THR B 1 173 ? -17.458 -24.566 -39.001 1.00 11.86 165 THR B N 1
ATOM 2480 C CA . THR B 1 173 ? -16.212 -25.061 -39.600 1.00 11.43 165 THR B CA 1
ATOM 2481 C C . THR B 1 173 ? -15.541 -26.166 -38.790 1.00 12.55 165 THR B C 1
ATOM 2482 O O . THR B 1 173 ? -14.373 -26.518 -39.046 1.00 13.41 165 THR B O 1
ATOM 2486 N N . LEU B 1 174 ? -16.277 -26.727 -37.832 1.00 10.98 166 LEU B N 1
ATOM 2487 C CA . LEU B 1 174 ? -15.813 -27.917 -37.144 1.00 10.96 166 LEU B CA 1
ATOM 2488 C C . LEU B 1 174 ? -15.815 -29.003 -38.184 1.00 11.67 166 LEU B C 1
ATOM 2489 O O . LEU B 1 174 ? -16.621 -28.975 -39.103 1.00 14.15 166 LEU B O 1
ATOM 2494 N N . THR B 1 175 ? -14.921 -29.976 -38.065 1.00 13.13 167 THR B N 1
ATOM 2495 C CA . THR B 1 175 ? -14.819 -30.911 -39.165 1.00 15.08 167 THR B CA 1
ATOM 2496 C C . THR B 1 175 ? -14.815 -32.321 -38.707 1.00 12.90 167 THR B C 1
ATOM 2497 O O . THR B 1 175 ? -14.605 -32.610 -37.525 1.00 12.53 167 THR B O 1
ATOM 2501 N N . SER B 1 176 ? -15.038 -33.206 -39.665 1.00 13.63 168 SER B N 1
ATOM 2502 C CA . SER B 1 176 ? -14.856 -34.620 -39.417 1.00 14.06 168 SER B CA 1
ATOM 2503 C C . SER B 1 176 ? -13.478 -35.037 -39.922 1.00 18.59 168 SER B C 1
ATOM 2504 O O . SER B 1 176 ? -13.278 -36.190 -40.306 1.00 15.11 168 SER B O 1
#

InterPro domains:
  IPR013740 Redoxin [PF08534] (3-163)
  IPR013766 Thioredoxin domain [PS51352] (2-168)
  IPR036249 Thioredoxin-like superfamily [SSF52833] (1-164)
  IPR037944 Peroxiredoxin-5-like [PTHR10430] (2-165)
  IPR037944 Peroxiredoxin-5-like [cd03013] (4-164)

Radius of gyration: 21.15 Å; Cα contacts (8 Å, |Δi|>4): 811; chains: 2; bounding box: 40×60×47 Å

Organism: Burkholderia cenocepacia (strain ATCC BAA-245 / DSM 16553 / LMG 16656 / NCTC 13227 / J2315 / CF5610) (NCBI:txid216591)